Protein AF-D4N6X3-F1 (afdb_monomer_lite)

Sequence (207 aa):
MEYICESCGTLLMHSNQVTLDSMKDVHSQLCSVKRQNIATPVPQVPQKSTPNVQPSLSNTPSPSQMPNSPSAQQSTTVASAPGGQTTISLTGNGTTYSKIEGPIDPEFRSKRQVKGTFQGIKVWGPVDPPGQLGIWGTEVTVDFDICVADGACIEACPVNVYEWLDTPGHPASEKKPFMIREKDCIFCMACENVCPPQCVKIFQKGQ

Organism: NCBI:txid684057

Secondary structure (DSSP, 8-state):
-EEE-TTT--EEE-SSHHHHHHHHHHHHHH-HHHHHTT-PPPPPPPPP------------PPPP-------------------------S---B-S--PPPS---TTHHHHS-EEEEETTEEEES--BTBTB--EE-SSEEEETTT-----HHHHT-TT---EEEE-TT-TT-SEEEE-TTGGG-----HHHHH-TT--EEE--TT-

Structure (mmCIF, N/CA/C/O backbone):
data_AF-D4N6X3-F1
#
_entry.id   AF-D4N6X3-F1
#
loop_
_atom_site.group_PDB
_atom_site.id
_atom_site.type_symbol
_atom_site.label_atom_id
_atom_site.label_alt_id
_atom_site.label_comp_id
_atom_site.label_asym_id
_atom_site.label_entity_id
_atom_site.label_seq_id
_atom_site.pdbx_PDB_ins_code
_atom_site.Cartn_x
_atom_site.Cartn_y
_atom_site.Cartn_z
_atom_site.occupancy
_atom_site.B_iso_or_equiv
_atom_site.auth_seq_id
_atom_site.auth_comp_id
_atom_site.auth_asym_id
_atom_site.auth_atom_id
_atom_site.pdbx_PDB_model_num
ATOM 1 N N . MET A 1 1 ? 13.234 -18.929 -2.816 1.00 92.06 1 MET A N 1
ATOM 2 C CA . MET A 1 1 ? 14.355 -19.643 -2.175 1.00 92.06 1 MET A CA 1
ATOM 3 C C . MET A 1 1 ? 13.851 -20.421 -0.974 1.00 92.06 1 MET A C 1
ATOM 5 O O . MET A 1 1 ? 12.863 -20.018 -0.371 1.00 92.06 1 MET A O 1
ATOM 9 N N . GLU A 1 2 ? 14.537 -21.508 -0.645 1.00 92.00 2 GLU A N 1
ATOM 10 C CA . GLU A 1 2 ? 14.183 -22.454 0.412 1.00 92.00 2 GLU A CA 1
ATOM 11 C C . GLU A 1 2 ? 15.336 -22.544 1.425 1.00 92.00 2 GLU A C 1
ATOM 13 O O . GLU A 1 2 ? 16.505 -22.462 1.045 1.00 92.00 2 GLU A O 1
ATOM 18 N N . TYR A 1 3 ? 15.020 -22.665 2.713 1.00 92.88 3 TYR A N 1
ATOM 19 C CA . TYR A 1 3 ? 15.981 -22.884 3.791 1.00 92.88 3 TYR A CA 1
ATOM 20 C C . TYR A 1 3 ? 15.416 -23.871 4.807 1.00 92.88 3 TYR A C 1
ATOM 22 O O . TYR A 1 3 ? 14.302 -23.691 5.291 1.00 92.88 3 TYR A O 1
ATOM 30 N N . ILE A 1 4 ? 16.212 -24.869 5.182 1.00 94.50 4 ILE A N 1
ATOM 31 C CA . ILE A 1 4 ? 15.876 -25.828 6.235 1.00 94.50 4 ILE A CA 1
ATOM 32 C C . ILE A 1 4 ? 16.756 -25.513 7.445 1.00 94.50 4 ILE A C 1
ATOM 34 O O . ILE A 1 4 ? 17.982 -25.498 7.338 1.00 94.50 4 ILE A O 1
ATOM 38 N N . CYS A 1 5 ? 16.146 -25.253 8.602 1.00 91.81 5 CYS A N 1
ATOM 39 C CA . CYS A 1 5 ? 16.896 -25.037 9.834 1.00 91.81 5 CYS A CA 1
ATOM 40 C C . CYS A 1 5 ? 17.597 -26.330 10.263 1.00 91.81 5 CYS A C 1
ATOM 42 O O . CYS A 1 5 ? 16.943 -27.328 10.551 1.00 91.81 5 CYS A O 1
ATOM 44 N N . GLU A 1 6 ? 18.920 -26.299 10.395 1.00 88.50 6 GLU A N 1
ATOM 45 C CA . GLU A 1 6 ? 19.717 -27.475 10.774 1.00 88.50 6 GLU A CA 1
ATOM 46 C C . GLU A 1 6 ? 19.419 -27.979 12.194 1.00 88.50 6 GLU A C 1
ATOM 48 O O . GLU A 1 6 ? 19.619 -29.151 12.494 1.00 88.50 6 GLU A O 1
ATOM 53 N N . SER A 1 7 ? 18.930 -27.107 13.084 1.00 90.06 7 SER A N 1
ATOM 54 C CA . SER A 1 7 ? 18.659 -27.474 14.479 1.00 90.06 7 SER A CA 1
ATOM 55 C C . SER A 1 7 ? 17.313 -28.171 14.675 1.00 90.06 7 SER A C 1
ATOM 57 O O . SER A 1 7 ? 17.211 -29.053 15.519 1.00 90.06 7 SER A O 1
ATOM 59 N N . CYS A 1 8 ? 16.267 -27.771 13.947 1.00 91.12 8 CYS A N 1
ATOM 60 C CA . CYS A 1 8 ? 14.900 -28.272 14.160 1.00 91.12 8 CYS A CA 1
ATOM 61 C C . CYS A 1 8 ? 14.224 -28.823 12.899 1.00 91.12 8 CYS A C 1
ATOM 63 O O . CYS A 1 8 ? 13.092 -29.291 12.979 1.00 91.12 8 CYS A O 1
ATOM 65 N N . GLY A 1 9 ? 14.869 -28.738 11.735 1.00 91.00 9 GLY A N 1
ATOM 66 C CA . GLY A 1 9 ? 14.316 -29.178 10.456 1.00 91.00 9 GLY A CA 1
ATOM 67 C C . GLY A 1 9 ? 13.187 -28.301 9.904 1.00 91.00 9 GLY A C 1
ATOM 68 O O . GLY A 1 9 ? 12.573 -28.679 8.911 1.00 91.00 9 GLY A O 1
ATOM 69 N N . THR A 1 10 ? 12.873 -27.150 10.515 1.00 93.50 10 THR A N 1
ATOM 70 C CA . THR A 1 10 ? 11.815 -26.260 10.009 1.00 93.50 10 THR A CA 1
ATOM 71 C C . THR A 1 10 ? 12.181 -25.695 8.643 1.00 93.50 10 THR A C 1
ATOM 73 O O . THR A 1 10 ? 13.269 -25.143 8.468 1.00 93.50 10 THR A O 1
ATOM 76 N N . LEU A 1 11 ? 11.236 -25.788 7.707 1.00 94.12 11 LEU A N 1
ATOM 77 C CA . LEU A 1 11 ? 11.356 -25.228 6.374 1.00 94.12 11 LEU A CA 1
ATOM 78 C C . LEU A 1 11 ? 10.843 -23.786 6.313 1.00 94.12 11 LEU A C 1
ATOM 80 O O . LEU A 1 11 ? 9.682 -23.523 6.616 1.00 94.12 11 LEU A O 1
ATOM 84 N N . LEU A 1 12 ? 11.703 -22.864 5.887 1.00 92.94 12 LEU A N 1
ATOM 85 C CA . LEU A 1 12 ? 11.385 -21.468 5.603 1.00 92.94 12 LEU A CA 1
ATOM 86 C C . LEU A 1 12 ? 11.524 -21.229 4.102 1.00 92.94 12 LEU A C 1
ATOM 88 O O . LEU A 1 12 ? 12.566 -21.523 3.515 1.00 92.94 12 LEU A O 1
ATOM 92 N N . MET A 1 13 ? 10.490 -20.676 3.476 1.00 92.88 13 MET A N 1
ATOM 93 C CA . MET A 1 13 ? 10.489 -20.427 2.039 1.00 92.88 13 MET A CA 1
ATOM 94 C C . MET A 1 13 ? 9.916 -19.044 1.742 1.00 92.88 13 MET A C 1
ATOM 96 O O . MET A 1 13 ? 8.836 -18.701 2.212 1.00 92.88 13 MET A O 1
ATOM 100 N N . HIS A 1 14 ? 10.644 -18.255 0.952 1.00 93.38 14 HIS A N 1
ATOM 101 C CA . HIS A 1 14 ? 10.183 -16.950 0.483 1.00 93.38 14 HIS A CA 1
ATOM 102 C C . HIS A 1 14 ? 10.776 -16.625 -0.893 1.00 93.38 14 HIS A C 1
ATOM 104 O O . HIS A 1 14 ? 11.873 -17.078 -1.239 1.00 93.38 14 HIS A O 1
ATOM 110 N N . SER A 1 15 ? 10.048 -15.864 -1.709 1.00 93.81 15 SER A N 1
ATOM 111 C CA . SER A 1 15 ? 10.476 -15.460 -3.058 1.00 93.81 15 SER A CA 1
ATOM 112 C C . SER A 1 15 ? 11.559 -14.373 -3.032 1.00 93.81 15 SER A C 1
ATOM 114 O O . SER A 1 15 ? 12.431 -14.365 -3.895 1.00 93.81 15 SER A O 1
ATOM 116 N N . ASN A 1 16 ? 11.540 -13.499 -2.022 1.00 91.12 16 ASN A N 1
ATOM 117 C CA . ASN A 1 16 ? 12.534 -12.447 -1.786 1.00 91.12 16 ASN A CA 1
ATOM 118 C C . ASN A 1 16 ? 13.665 -12.930 -0.857 1.00 91.12 16 ASN A C 1
ATOM 120 O O . ASN A 1 16 ? 13.390 -13.443 0.229 1.00 91.12 16 ASN A O 1
ATOM 124 N N . GLN A 1 17 ? 14.924 -12.737 -1.268 1.00 92.38 17 GLN A N 1
ATOM 125 C CA . GLN A 1 17 ? 16.113 -13.180 -0.530 1.00 92.38 17 GLN A CA 1
ATOM 126 C C . GLN A 1 17 ? 16.303 -12.434 0.792 1.00 92.38 17 GLN A C 1
ATOM 128 O O . GLN A 1 17 ? 16.573 -13.069 1.805 1.00 92.38 17 GLN A O 1
ATOM 133 N N . VAL A 1 18 ? 16.093 -11.116 0.807 1.00 92.62 18 VAL A N 1
ATOM 134 C CA . VAL A 1 18 ? 16.262 -10.291 2.015 1.00 92.62 18 VAL A CA 1
ATOM 135 C C . VAL A 1 18 ? 15.255 -10.707 3.084 1.00 92.62 18 VAL A C 1
ATOM 137 O O . VAL A 1 18 ? 15.600 -10.886 4.250 1.00 92.62 18 VAL A O 1
ATOM 140 N N . THR A 1 19 ? 14.010 -10.931 2.668 1.00 90.31 19 THR A N 1
ATOM 141 C CA . THR A 1 19 ? 12.935 -11.375 3.557 1.00 90.31 19 THR A CA 1
ATOM 142 C C . THR A 1 19 ? 13.202 -12.786 4.066 1.00 90.31 19 THR A C 1
ATOM 144 O O . THR A 1 19 ? 13.056 -13.035 5.259 1.00 90.31 19 THR A O 1
ATOM 147 N N . LEU A 1 20 ? 13.676 -13.697 3.206 1.00 94.94 20 LEU A N 1
ATOM 148 C CA . LEU A 1 20 ? 14.073 -15.034 3.645 1.00 94.94 20 LEU A CA 1
ATOM 149 C C . LEU A 1 20 ? 15.209 -14.976 4.675 1.00 94.94 20 LEU A C 1
ATOM 151 O O . LEU A 1 20 ? 15.179 -15.718 5.652 1.00 94.94 20 LEU A O 1
ATOM 155 N N . ASP A 1 21 ? 16.193 -14.099 4.491 1.00 92.56 21 ASP A N 1
ATOM 156 C CA . ASP A 1 21 ? 17.299 -13.950 5.437 1.00 92.56 21 ASP A CA 1
ATOM 157 C C . ASP A 1 21 ? 16.839 -13.352 6.776 1.00 92.56 21 ASP A C 1
ATOM 159 O O . ASP A 1 21 ? 17.268 -13.817 7.832 1.00 92.56 21 ASP A O 1
ATOM 163 N N . SER A 1 22 ? 15.871 -12.432 6.761 1.00 94.00 22 SER A N 1
ATOM 164 C CA . SER A 1 22 ? 15.210 -11.957 7.984 1.00 94.00 22 SER A CA 1
ATOM 165 C C . SER A 1 22 ? 14.417 -13.072 8.684 1.00 94.00 22 SER A C 1
ATOM 167 O O . SER A 1 22 ? 14.535 -13.252 9.898 1.00 94.00 22 SER A O 1
ATOM 169 N N . MET A 1 23 ? 13.679 -13.895 7.927 1.00 93.75 23 MET A N 1
ATOM 170 C CA . MET A 1 23 ? 12.964 -15.061 8.463 1.00 93.75 23 MET A CA 1
ATOM 171 C C . MET A 1 23 ? 13.925 -16.069 9.108 1.00 93.75 23 MET A C 1
ATOM 173 O O . MET A 1 23 ? 13.625 -16.600 10.180 1.00 93.75 23 MET A O 1
ATOM 177 N N . LYS A 1 24 ? 15.094 -16.315 8.495 1.00 94.06 24 LYS A N 1
ATOM 178 C CA . LYS A 1 24 ? 16.148 -17.174 9.060 1.00 94.06 24 LYS A CA 1
ATOM 179 C C . LYS A 1 24 ? 16.669 -16.637 10.389 1.00 94.06 24 LYS A C 1
ATOM 181 O O . LYS A 1 24 ? 16.848 -17.423 11.320 1.00 94.06 24 LYS A O 1
ATOM 186 N N . ASP A 1 25 ? 16.910 -15.331 10.488 1.00 93.06 25 ASP A N 1
ATOM 187 C CA . ASP A 1 25 ? 17.452 -14.719 11.703 1.00 93.06 25 ASP A CA 1
ATOM 188 C C . ASP A 1 25 ? 16.461 -14.808 12.872 1.00 93.06 25 ASP A C 1
ATOM 190 O O . ASP A 1 25 ? 16.791 -15.339 13.935 1.00 93.06 25 ASP A O 1
ATOM 194 N N . VAL A 1 26 ? 15.202 -14.422 12.642 1.00 93.75 26 VAL A N 1
ATOM 195 C CA . VAL A 1 26 ? 14.136 -14.530 13.652 1.00 93.75 26 VAL A CA 1
ATOM 196 C C . VAL A 1 26 ? 13.946 -15.986 14.087 1.00 93.75 26 VAL A C 1
ATOM 198 O O . VAL A 1 26 ? 13.870 -16.280 15.284 1.00 93.75 26 VAL A O 1
ATOM 201 N N . HIS A 1 27 ? 13.934 -16.924 13.134 1.00 93.19 27 HIS A N 1
ATOM 202 C CA . HIS A 1 27 ? 13.828 -18.345 13.443 1.00 93.19 27 HIS A CA 1
ATOM 203 C C . HIS A 1 27 ? 15.025 -18.845 14.263 1.00 93.19 27 HIS A C 1
ATOM 205 O O . HIS A 1 27 ? 14.834 -19.543 15.254 1.00 93.19 27 HIS A O 1
ATOM 211 N N . SER A 1 28 ? 16.256 -18.463 13.913 1.00 88.31 28 SER A N 1
ATOM 212 C CA . SER A 1 28 ? 17.473 -18.824 14.656 1.00 88.31 28 SER A CA 1
ATOM 213 C C . SER A 1 28 ? 17.425 -18.344 16.110 1.00 88.31 28 SER A C 1
ATOM 215 O O . SER A 1 28 ? 17.819 -19.083 17.016 1.00 88.31 28 SER A O 1
ATOM 217 N N . GLN A 1 29 ? 16.904 -17.138 16.351 1.00 88.31 29 GLN A N 1
ATOM 218 C CA . GLN A 1 29 ? 16.777 -16.576 17.695 1.00 88.31 29 GLN A CA 1
ATOM 219 C C . GLN A 1 29 ? 15.704 -17.279 18.533 1.00 88.31 29 GLN A C 1
ATOM 221 O O . GLN A 1 29 ? 15.872 -17.425 19.748 1.00 88.31 29 GLN A O 1
ATOM 226 N N . LEU A 1 30 ? 14.604 -17.713 17.912 1.00 90.00 30 LEU A N 1
ATOM 227 C CA . LEU A 1 30 ? 13.442 -18.291 18.596 1.00 90.00 30 LEU A CA 1
ATOM 228 C C . LEU A 1 30 ? 13.393 -19.826 18.563 1.00 90.00 30 LEU A C 1
ATOM 230 O O . LEU A 1 30 ? 12.568 -20.418 19.259 1.00 90.00 30 LEU A O 1
ATOM 234 N N . CYS A 1 31 ? 14.278 -20.481 17.807 1.00 89.38 31 CYS A N 1
ATOM 235 C CA . CYS A 1 31 ? 14.301 -21.933 17.656 1.00 89.38 31 CYS A CA 1
ATOM 236 C C . CYS A 1 31 ? 14.479 -22.621 19.017 1.00 89.38 31 CYS A C 1
ATOM 238 O O . CYS A 1 31 ? 15.550 -22.595 19.633 1.00 89.38 31 CYS A O 1
ATOM 240 N N . SER A 1 32 ? 13.409 -23.264 19.488 1.00 84.00 32 SER A N 1
ATOM 241 C CA . SER A 1 32 ? 13.367 -23.884 20.814 1.00 84.00 32 SER A CA 1
ATOM 242 C C . SER A 1 32 ? 14.355 -25.048 20.938 1.00 84.00 32 SER A C 1
ATOM 244 O O . SER A 1 32 ? 14.967 -25.208 21.989 1.00 84.00 32 SER A O 1
ATOM 246 N N . VAL A 1 33 ? 14.588 -25.794 19.850 1.00 83.88 33 VAL A N 1
ATOM 247 C CA . VAL A 1 33 ? 15.545 -26.917 19.807 1.00 83.88 33 VAL A CA 1
ATOM 248 C C . VAL A 1 33 ? 16.994 -26.425 19.908 1.00 83.88 33 VAL A C 1
ATOM 250 O O . VAL A 1 33 ? 17.815 -27.023 20.603 1.00 83.88 33 VAL A O 1
ATOM 253 N N . LYS A 1 34 ? 17.311 -25.283 19.280 1.00 79.12 34 LYS A N 1
ATOM 254 C CA . LYS A 1 34 ? 18.625 -24.636 19.401 1.00 79.12 34 LYS A CA 1
ATOM 255 C C . LYS A 1 34 ? 18.855 -24.096 20.815 1.00 79.12 34 LYS A C 1
ATOM 257 O O . LYS A 1 34 ? 19.934 -24.284 21.367 1.00 79.12 34 LYS A O 1
ATOM 262 N N . ARG A 1 35 ? 17.836 -23.483 21.436 1.00 77.44 35 ARG A N 1
ATOM 263 C CA . ARG A 1 35 ? 17.915 -22.991 22.827 1.00 77.44 35 ARG A CA 1
ATOM 264 C C . ARG A 1 35 ? 18.064 -24.117 23.858 1.00 77.44 35 ARG A C 1
ATOM 266 O O . ARG A 1 35 ? 18.779 -23.932 24.836 1.00 77.44 35 ARG A O 1
ATOM 273 N N . GLN A 1 36 ? 17.440 -25.276 23.640 1.00 70.75 36 GLN A N 1
ATOM 274 C CA . GLN A 1 36 ? 17.551 -26.433 24.541 1.00 70.75 36 GLN A CA 1
ATOM 275 C C . GLN A 1 36 ? 18.951 -27.071 24.539 1.00 70.75 36 GLN A C 1
ATOM 277 O O . GLN A 1 36 ? 19.377 -27.585 25.567 1.00 70.75 36 GLN A O 1
ATOM 282 N N . ASN A 1 37 ? 19.699 -26.980 23.434 1.00 63.41 37 ASN A N 1
ATOM 283 C CA . ASN A 1 37 ? 21.052 -27.542 23.323 1.00 63.41 37 ASN A CA 1
ATOM 284 C C . ASN A 1 37 ? 22.172 -26.676 23.944 1.00 63.41 37 ASN A C 1
ATOM 286 O O . ASN A 1 37 ? 23.314 -27.120 23.993 1.00 63.41 37 ASN A O 1
ATOM 290 N N . ILE A 1 38 ? 21.880 -25.458 24.422 1.00 61.34 38 ILE A N 1
ATOM 291 C CA . ILE A 1 38 ? 22.892 -24.532 24.984 1.00 61.34 38 ILE A CA 1
ATOM 292 C C . ILE A 1 38 ? 22.923 -24.569 26.529 1.00 61.34 38 ILE A C 1
ATOM 294 O O . ILE A 1 38 ? 23.842 -24.040 27.152 1.00 61.34 38 ILE A O 1
ATOM 298 N N . ALA A 1 39 ? 21.964 -25.233 27.182 1.00 52.53 39 ALA A N 1
ATOM 299 C CA . ALA A 1 39 ? 21.895 -25.302 28.641 1.00 52.53 39 ALA A CA 1
ATOM 300 C C . ALA A 1 39 ? 22.572 -26.571 29.199 1.00 52.53 39 ALA A C 1
ATOM 302 O O . ALA A 1 39 ? 21.923 -27.590 29.422 1.00 52.53 39 ALA A O 1
ATOM 303 N N . THR A 1 40 ? 23.877 -26.510 29.480 1.00 49.41 40 THR A N 1
ATOM 304 C CA . THR A 1 40 ? 24.515 -27.441 30.432 1.00 49.41 40 THR A CA 1
ATOM 305 C C . THR A 1 40 ? 24.102 -27.122 31.882 1.00 49.41 40 THR A C 1
ATOM 307 O O . THR A 1 40 ? 23.917 -25.946 32.205 1.00 49.41 40 THR A O 1
ATOM 310 N N . PRO A 1 41 ? 23.976 -28.120 32.784 1.00 50.28 41 PRO A N 1
ATOM 311 C CA . PRO A 1 41 ? 23.389 -27.945 34.114 1.00 50.28 41 PRO A CA 1
ATOM 312 C C . PRO A 1 41 ? 24.406 -27.457 35.158 1.00 50.28 41 PRO A C 1
ATOM 314 O O . PRO A 1 41 ? 25.534 -27.942 35.222 1.00 50.28 41 PRO A O 1
ATOM 317 N N . VAL A 1 42 ? 23.976 -26.546 36.034 1.00 47.75 42 VAL A N 1
ATOM 318 C CA . VAL A 1 42 ? 24.694 -26.152 37.261 1.00 47.75 42 VAL A CA 1
ATOM 319 C C . VAL A 1 42 ? 24.513 -27.247 38.336 1.00 47.75 42 VAL A C 1
ATOM 321 O O . VAL A 1 42 ? 23.383 -27.709 38.516 1.00 47.75 42 VAL A O 1
ATOM 324 N N . PRO A 1 43 ? 25.557 -27.667 39.083 1.00 44.69 43 PRO A N 1
ATOM 325 C CA . PRO A 1 43 ? 25.418 -28.657 40.157 1.00 44.69 43 PRO A CA 1
ATOM 326 C C . PRO A 1 43 ? 24.604 -28.119 41.347 1.00 44.69 43 PRO A C 1
ATOM 328 O O . PRO A 1 43 ? 24.923 -27.070 41.906 1.00 44.69 43 PRO A O 1
ATOM 331 N N . GLN A 1 44 ? 23.566 -28.853 41.759 1.00 42.78 44 GLN A N 1
ATOM 332 C CA . GLN A 1 44 ? 22.752 -28.557 42.943 1.00 42.78 44 GLN A CA 1
ATOM 333 C C . GLN A 1 44 ? 23.410 -29.088 44.230 1.00 42.78 44 GLN A C 1
ATOM 335 O O . GLN A 1 44 ? 23.871 -30.228 44.281 1.00 42.78 44 GLN A O 1
ATOM 340 N N . VAL A 1 45 ? 23.405 -28.269 45.285 1.00 40.75 45 VAL A N 1
ATOM 341 C CA . VAL A 1 45 ? 23.782 -28.636 46.664 1.00 40.75 45 VAL A CA 1
ATOM 342 C C . VAL A 1 45 ? 22.557 -29.238 47.390 1.00 40.75 45 VAL A C 1
ATOM 344 O O . VAL A 1 45 ? 21.448 -28.751 47.163 1.00 40.75 45 VAL A O 1
ATOM 347 N N . PRO A 1 46 ? 22.689 -30.265 48.261 1.00 45.41 46 PRO A N 1
ATOM 348 C CA . PRO A 1 46 ? 21.543 -31.023 48.776 1.00 45.41 46 PRO A CA 1
ATOM 349 C C . PRO A 1 46 ? 20.829 -30.325 49.946 1.00 45.41 46 PRO A C 1
ATOM 351 O O . PRO A 1 46 ? 21.464 -29.971 50.940 1.00 45.41 46 PRO A O 1
ATOM 354 N N . GLN A 1 47 ? 19.496 -30.213 49.882 1.00 43.94 47 GLN A N 1
ATOM 355 C CA . GLN A 1 47 ? 18.642 -29.883 51.031 1.00 43.94 47 GLN A CA 1
ATOM 356 C C . GLN A 1 47 ? 18.012 -31.143 51.649 1.00 43.94 47 GLN A C 1
ATOM 358 O O . GLN A 1 47 ? 17.629 -32.090 50.967 1.00 43.94 47 GLN A O 1
ATOM 363 N N . LYS A 1 48 ? 17.944 -31.132 52.982 1.00 34.38 48 LYS A N 1
ATOM 364 C CA . LYS A 1 48 ? 17.615 -32.228 53.900 1.00 34.38 48 LYS A CA 1
ATOM 365 C C . LYS A 1 48 ? 16.119 -32.198 54.289 1.00 34.38 48 LYS A C 1
ATOM 367 O O . LYS A 1 48 ? 15.673 -31.173 54.785 1.00 34.38 48 LYS A O 1
ATOM 372 N N . SER A 1 49 ? 15.411 -33.318 54.037 1.00 39.75 49 SER A N 1
ATOM 373 C CA . SER A 1 49 ? 14.239 -33.965 54.717 1.00 39.75 49 SER A CA 1
ATOM 374 C C . SER A 1 49 ? 13.326 -33.123 55.645 1.00 39.75 49 SER A C 1
ATOM 376 O O . SER A 1 49 ? 13.869 -32.437 56.502 1.00 39.75 49 SER A O 1
ATOM 378 N N . THR A 1 50 ? 11.979 -33.183 55.741 1.00 35.31 50 THR A N 1
ATOM 379 C CA . THR A 1 50 ? 10.829 -34.117 55.458 1.00 35.31 50 THR A CA 1
ATOM 380 C C . THR A 1 50 ? 9.574 -33.505 56.186 1.00 35.31 50 THR A C 1
ATOM 382 O O . THR A 1 50 ? 9.796 -32.541 56.919 1.00 35.31 50 THR A O 1
ATOM 385 N N . PRO A 1 51 ? 8.340 -34.086 56.267 1.00 53.44 51 PRO A N 1
ATOM 386 C CA . PRO A 1 51 ? 7.482 -34.839 55.320 1.00 53.44 51 PRO A CA 1
ATOM 387 C C . PRO A 1 51 ? 5.959 -34.440 55.343 1.00 53.44 51 PRO A C 1
ATOM 389 O O . PRO A 1 51 ? 5.516 -33.689 56.206 1.00 53.44 51 PRO A O 1
ATOM 392 N N . ASN A 1 52 ? 5.161 -35.135 54.501 1.00 40.34 52 ASN A N 1
ATOM 393 C CA . ASN A 1 52 ? 3.726 -35.512 54.661 1.00 40.34 52 ASN A CA 1
ATOM 394 C C . ASN A 1 52 ? 2.650 -34.441 54.313 1.00 40.34 52 ASN A C 1
ATOM 396 O O . ASN A 1 52 ? 2.792 -33.292 54.695 1.00 40.34 52 ASN A O 1
ATOM 400 N N . VAL A 1 53 ? 1.538 -34.687 53.593 1.00 42.25 53 VAL A N 1
ATOM 401 C CA . VAL A 1 53 ? 0.622 -35.848 53.488 1.00 42.25 53 VAL A CA 1
ATOM 402 C C . VAL A 1 53 ? -0.101 -35.860 52.116 1.00 42.25 53 VAL A C 1
ATOM 404 O O . VAL A 1 53 ? -0.481 -34.814 51.596 1.00 42.25 53 VAL A O 1
ATOM 407 N N . GLN A 1 54 ? -0.320 -37.060 51.568 1.00 52.34 54 GLN A N 1
ATOM 408 C CA . GLN A 1 54 ? -1.151 -37.414 50.397 1.00 52.34 54 GLN A CA 1
ATOM 409 C C . GLN A 1 54 ? -2.628 -37.640 50.804 1.00 52.34 54 GLN A C 1
ATOM 411 O O . GLN A 1 54 ? -2.870 -37.994 51.957 1.00 52.34 54 GLN A O 1
ATOM 416 N N . PRO A 1 55 ? -3.616 -37.563 49.887 1.00 51.44 55 PRO A N 1
ATOM 417 C CA . PRO A 1 55 ? -4.246 -38.824 49.428 1.00 51.44 55 PRO A CA 1
ATOM 418 C C . PRO A 1 55 ? -4.646 -38.834 47.925 1.00 51.44 55 PRO A C 1
ATOM 420 O O . PRO A 1 55 ? -5.138 -37.847 47.392 1.00 51.44 55 PRO A O 1
ATOM 423 N N . SER A 1 56 ? -4.228 -39.868 47.172 1.00 37.88 56 SER A N 1
ATOM 424 C CA . SER A 1 56 ? -5.033 -40.953 46.533 1.00 37.88 56 SER A CA 1
ATOM 425 C C . SER A 1 56 ? -5.868 -40.534 45.300 1.00 37.88 56 SER A C 1
ATOM 427 O O . SER A 1 56 ? -6.873 -39.854 45.435 1.00 37.88 56 SER A O 1
ATOM 429 N N . LEU A 1 57 ? -5.385 -40.774 44.072 1.00 44.91 57 LEU A N 1
ATOM 430 C CA . LEU A 1 57 ? -5.617 -41.949 43.195 1.00 44.91 57 LEU A CA 1
ATOM 431 C C . LEU A 1 57 ? -7.055 -42.131 42.669 1.00 44.91 57 LEU A C 1
ATOM 433 O O . LEU A 1 57 ? -7.906 -42.645 43.384 1.00 44.91 57 LEU A O 1
ATOM 437 N N . SER A 1 58 ? -7.229 -41.906 41.360 1.00 42.03 58 SER A N 1
ATOM 438 C CA . SER A 1 58 ? -7.939 -42.836 40.461 1.00 42.03 58 SER A CA 1
ATOM 439 C C . SER A 1 58 ? -7.712 -42.470 38.984 1.00 42.03 58 SER A C 1
ATOM 441 O O . SER A 1 58 ? -8.093 -41.395 38.529 1.00 42.03 58 SER A O 1
ATOM 443 N N . ASN A 1 59 ? -7.077 -43.393 38.255 1.00 44.22 59 ASN A N 1
ATOM 444 C CA . ASN A 1 59 ? -6.898 -43.413 36.799 1.00 44.22 59 ASN A CA 1
ATOM 445 C C . ASN A 1 59 ? -8.208 -43.773 36.086 1.00 44.22 59 ASN A C 1
ATOM 447 O O . ASN A 1 59 ? -8.879 -44.694 36.545 1.00 44.22 59 ASN A O 1
ATOM 451 N N . THR A 1 60 ? -8.481 -43.201 34.907 1.00 43.56 60 THR A N 1
ATOM 452 C CA . THR A 1 60 ? -8.825 -43.947 33.665 1.00 43.56 60 THR A CA 1
ATOM 453 C C . THR A 1 60 ? -8.928 -43.002 32.444 1.00 43.56 60 THR A C 1
ATOM 455 O O . THR A 1 60 ? -9.055 -41.791 32.622 1.00 43.56 60 THR A O 1
ATOM 458 N N . PRO A 1 61 ? -8.781 -43.525 31.208 1.00 49.72 61 PRO A N 1
ATOM 459 C CA . PRO A 1 61 ? -8.333 -42.776 30.032 1.00 49.72 61 PRO A CA 1
ATOM 460 C C . PRO A 1 61 ? -9.482 -42.206 29.184 1.00 49.72 61 PRO A C 1
ATOM 462 O O . PRO A 1 61 ? -10.551 -42.803 29.086 1.00 49.72 61 PRO A O 1
ATOM 465 N N . SER A 1 62 ? -9.239 -41.076 28.512 1.00 47.88 62 SER A N 1
ATOM 466 C CA . SER A 1 62 ? -10.145 -40.537 27.485 1.00 47.88 62 SER A CA 1
ATOM 467 C C . SER A 1 62 ? -9.768 -41.051 26.086 1.00 47.88 62 SER A C 1
ATOM 469 O O . SER A 1 62 ? -8.585 -41.019 25.739 1.00 47.88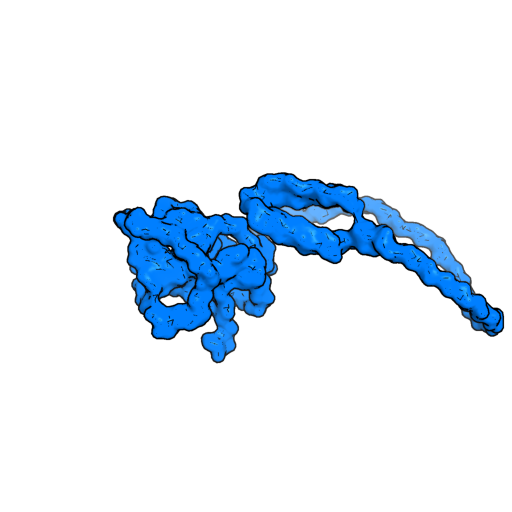 62 SER A O 1
ATOM 471 N N . PRO A 1 63 ? -10.736 -41.518 25.276 1.00 51.62 63 PRO A N 1
ATOM 472 C CA . PRO A 1 63 ? -10.491 -42.027 23.933 1.00 51.62 63 PRO A CA 1
ATOM 473 C C . PRO A 1 63 ? -10.446 -40.912 22.877 1.00 51.62 63 PRO A C 1
ATOM 475 O O . PRO A 1 63 ? -11.095 -39.874 22.987 1.00 51.62 63 PRO A O 1
ATOM 478 N N . SER A 1 64 ? -9.662 -41.170 21.834 1.00 46.47 64 SER A N 1
ATOM 479 C CA . SER A 1 64 ? -9.567 -40.404 20.589 1.00 46.47 64 SER A CA 1
ATOM 480 C C . SER A 1 64 ? -10.732 -40.702 19.625 1.00 46.47 64 SER A C 1
ATOM 482 O O . SER A 1 64 ? -11.374 -41.738 19.771 1.00 46.47 64 SER A O 1
ATOM 484 N N . GLN A 1 65 ? -10.845 -39.869 18.568 1.00 40.28 65 GLN A N 1
ATOM 485 C CA . GLN A 1 65 ? -11.595 -40.052 17.295 1.00 40.28 65 GLN A CA 1
ATOM 486 C C . GLN A 1 65 ? -13.100 -39.686 17.336 1.00 40.28 65 GLN A C 1
ATOM 488 O O . GLN A 1 65 ? -13.792 -40.060 18.267 1.00 40.28 65 GLN A O 1
ATOM 493 N N . MET A 1 66 ? -13.725 -38.995 16.369 1.00 47.62 66 MET A N 1
ATOM 494 C CA . MET A 1 66 ? -13.331 -38.356 15.096 1.00 47.62 66 MET A CA 1
ATOM 495 C C . MET A 1 66 ? -14.481 -37.376 14.664 1.00 47.62 66 MET A C 1
ATOM 497 O O . MET A 1 66 ? -15.235 -36.964 15.543 1.00 47.62 66 MET A O 1
ATOM 501 N N . PRO A 1 67 ? -14.601 -36.913 13.397 1.00 51.34 67 PRO A N 1
ATOM 502 C CA . PRO A 1 67 ? -14.972 -35.544 13.031 1.00 51.34 67 PRO A CA 1
ATOM 503 C C . PRO A 1 67 ? -16.489 -35.305 12.940 1.00 51.34 67 PRO A C 1
ATOM 505 O O . PRO A 1 67 ? -17.259 -36.234 12.731 1.00 51.34 67 PRO A O 1
ATOM 508 N N . ASN A 1 68 ? -16.909 -34.039 12.960 1.00 42.53 68 ASN A N 1
ATOM 509 C CA . ASN A 1 68 ? -18.214 -33.648 12.432 1.00 42.53 68 ASN A CA 1
ATOM 510 C C . ASN A 1 68 ? -18.094 -32.369 11.602 1.00 42.53 68 ASN A C 1
ATOM 512 O O . ASN A 1 68 ? -17.777 -31.296 12.114 1.00 42.53 68 ASN A O 1
ATOM 516 N N . SER A 1 69 ? -18.376 -32.509 10.307 1.00 52.00 69 SER A N 1
ATOM 517 C CA . SER A 1 69 ? -18.892 -31.427 9.470 1.00 52.00 69 SER A CA 1
ATOM 518 C C . SER A 1 69 ? -20.215 -30.910 10.047 1.00 52.00 69 SER A C 1
ATOM 520 O O . SER A 1 69 ? -20.941 -31.656 10.709 1.00 52.00 69 SER A O 1
ATOM 522 N N . PRO A 1 70 ? -20.599 -29.679 9.695 1.00 49.78 70 PRO A N 1
ATOM 523 C CA . PRO A 1 70 ? -21.946 -29.527 9.161 1.00 49.78 70 PRO A CA 1
ATOM 524 C C . PRO A 1 70 ? -21.990 -28.697 7.872 1.00 49.78 70 PRO A C 1
ATOM 526 O O . PRO A 1 70 ? -21.393 -27.634 7.763 1.00 49.78 70 PRO A O 1
ATOM 529 N N . SER A 1 71 ? -22.728 -29.267 6.922 1.00 41.91 71 SER A N 1
ATOM 530 C CA . SER A 1 71 ? -23.767 -28.692 6.065 1.00 41.91 71 SER A CA 1
ATOM 531 C C . SER A 1 71 ? -23.667 -27.280 5.479 1.00 41.91 71 SER A C 1
ATOM 533 O O . SER A 1 71 ? -23.423 -26.272 6.131 1.00 41.91 71 SER A O 1
ATOM 535 N N . ALA A 1 72 ? -24.033 -27.273 4.200 1.00 45.19 72 ALA A N 1
ATOM 536 C CA . ALA A 1 72 ? -24.315 -26.148 3.338 1.00 45.19 72 ALA A CA 1
ATOM 537 C C . ALA A 1 72 ? -25.464 -25.236 3.812 1.00 45.19 72 ALA A C 1
ATOM 539 O O . ALA A 1 72 ? -26.342 -25.635 4.573 1.00 45.19 72 ALA A O 1
ATOM 540 N N . GLN A 1 73 ? -25.463 -24.055 3.185 1.00 46.16 73 GLN A N 1
ATOM 541 C CA . GLN A 1 73 ? -26.480 -23.002 3.138 1.00 46.16 73 GLN A CA 1
ATOM 542 C C . GLN A 1 73 ? -26.621 -22.117 4.379 1.00 46.16 73 GLN A C 1
ATOM 544 O O . GLN A 1 73 ? -27.497 -22.305 5.214 1.00 46.16 73 GLN A O 1
ATOM 549 N N . GLN A 1 74 ? -25.924 -20.979 4.330 1.00 36.28 74 GLN A N 1
ATOM 550 C CA . GLN A 1 74 ? -26.648 -19.720 4.461 1.00 36.28 74 GLN A CA 1
ATOM 551 C C . GLN A 1 74 ? -25.999 -18.623 3.624 1.00 36.28 74 GLN A C 1
ATOM 553 O O . GLN A 1 74 ? -24.883 -18.174 3.868 1.00 36.28 74 GLN A O 1
ATOM 558 N N . SER A 1 75 ? -26.737 -18.213 2.598 1.00 49.12 75 SER A N 1
ATOM 559 C CA . SER A 1 75 ? -26.564 -16.956 1.892 1.00 49.12 75 SER A CA 1
ATOM 560 C C . SER A 1 75 ? -26.764 -15.820 2.893 1.00 49.12 75 SER A C 1
ATOM 562 O O . SER A 1 75 ? -27.880 -15.362 3.118 1.00 49.12 75 SER A O 1
ATOM 564 N N . THR A 1 76 ? -25.688 -15.383 3.530 1.00 31.20 76 THR A N 1
ATOM 565 C CA . THR A 1 76 ? -25.658 -14.113 4.246 1.00 31.20 76 THR A CA 1
ATOM 566 C C . THR A 1 76 ? -25.108 -13.075 3.295 1.00 31.20 76 THR A C 1
ATOM 568 O O . THR A 1 76 ? -23.942 -13.134 2.919 1.00 31.20 76 THR A O 1
ATOM 571 N N . THR A 1 77 ? -26.014 -12.195 2.867 1.00 32.84 77 THR A N 1
ATOM 572 C CA . THR A 1 77 ? -25.776 -10.808 2.454 1.00 32.84 77 THR A CA 1
ATOM 573 C C . THR A 1 77 ? -24.432 -10.561 1.789 1.00 32.84 77 THR A C 1
ATOM 575 O O . THR A 1 77 ? -23.411 -10.452 2.465 1.00 32.84 77 THR A O 1
ATOM 578 N N . VAL A 1 78 ? -24.475 -10.395 0.466 1.00 35.38 78 VAL A N 1
ATOM 579 C CA . VAL A 1 78 ? -23.446 -9.711 -0.318 1.00 35.38 78 VAL A CA 1
ATOM 580 C C . VAL A 1 78 ? -22.969 -8.515 0.509 1.00 35.38 78 VAL A C 1
ATOM 582 O O . VAL A 1 78 ? -23.710 -7.547 0.686 1.00 35.38 78 VAL A O 1
ATOM 585 N N . ALA A 1 79 ? -21.788 -8.642 1.118 1.00 38.84 79 ALA A N 1
ATOM 586 C CA . ALA A 1 79 ? -21.125 -7.521 1.747 1.00 38.84 79 ALA A CA 1
ATOM 587 C C . ALA A 1 79 ? -21.023 -6.458 0.659 1.00 38.84 79 ALA A C 1
ATOM 589 O O . ALA A 1 79 ? -20.630 -6.775 -0.467 1.00 38.84 79 ALA A O 1
ATOM 590 N N . SER A 1 80 ? -21.472 -5.243 0.969 1.00 42.06 80 SER A N 1
ATOM 591 C CA . SER A 1 80 ? -21.386 -4.101 0.070 1.00 42.06 80 SER A CA 1
ATOM 592 C C . SER A 1 80 ? -20.011 -4.113 -0.582 1.00 42.06 80 SER A C 1
ATOM 594 O O . SER A 1 80 ? -19.007 -4.035 0.127 1.00 42.06 80 SER A O 1
ATOM 596 N N . ALA A 1 81 ? -19.970 -4.293 -1.905 1.00 50.19 81 ALA A N 1
ATOM 597 C CA . ALA A 1 81 ? -18.721 -4.271 -2.648 1.00 50.19 81 ALA A CA 1
ATOM 598 C C . ALA A 1 81 ? -17.952 -3.015 -2.207 1.00 50.19 81 ALA A C 1
ATOM 600 O O . ALA A 1 81 ? -18.545 -1.927 -2.211 1.00 50.19 81 ALA A O 1
ATOM 601 N N . PRO A 1 82 ? -16.694 -3.133 -1.754 1.00 51.81 82 PRO A N 1
ATOM 602 C CA . PRO A 1 82 ? -15.952 -1.987 -1.276 1.00 51.81 82 PRO A CA 1
ATOM 603 C C . PRO A 1 82 ? -15.512 -1.200 -2.508 1.00 51.81 82 PRO A C 1
ATOM 605 O O . PRO A 1 82 ? -14.446 -1.392 -3.068 1.00 51.81 82 PRO A O 1
ATOM 608 N N . GLY A 1 83 ? -16.411 -0.369 -3.013 1.00 59.03 83 GLY A N 1
ATOM 609 C CA . GLY A 1 83 ? -16.188 0.444 -4.193 1.00 59.03 83 GLY A CA 1
ATOM 610 C C . GLY A 1 83 ? -16.607 1.857 -3.872 1.00 59.03 83 GLY A C 1
ATOM 611 O O . GLY A 1 83 ? -17.663 2.305 -4.311 1.00 59.03 83 GLY A O 1
ATOM 612 N N . GLY A 1 84 ? -15.816 2.552 -3.051 1.00 77.44 84 GLY A N 1
ATOM 613 C CA . GLY A 1 84 ? -15.965 3.996 -2.917 1.00 77.44 84 GLY A CA 1
ATOM 614 C C . GLY A 1 84 ? -15.668 4.709 -4.242 1.00 77.44 84 GLY A C 1
ATOM 615 O O . GLY A 1 84 ? -15.348 4.093 -5.257 1.00 77.44 84 GLY A O 1
ATOM 616 N N . GLN A 1 85 ? -15.749 6.035 -4.249 1.00 88.50 85 GLN A N 1
ATOM 617 C CA . GLN A 1 85 ? -15.511 6.813 -5.464 1.00 88.50 85 GLN A CA 1
ATOM 618 C C . GLN A 1 85 ? -14.077 6.617 -5.999 1.00 88.50 85 GLN A C 1
ATOM 620 O O . GLN A 1 85 ? -13.105 6.721 -5.243 1.00 88.50 85 GLN A O 1
ATOM 625 N N . THR A 1 86 ? -13.945 6.400 -7.310 1.00 94.69 86 THR A N 1
ATOM 626 C CA . THR A 1 86 ? -12.667 6.424 -8.040 1.00 94.69 86 THR A CA 1
ATOM 627 C C . THR A 1 86 ? -12.599 7.684 -8.899 1.00 94.69 86 THR A C 1
ATOM 629 O O . THR A 1 86 ? -13.493 7.929 -9.704 1.00 94.69 86 THR A O 1
ATOM 632 N N . THR A 1 87 ? -11.552 8.486 -8.724 1.00 94.56 87 THR A N 1
ATOM 633 C CA . THR A 1 87 ? -11.311 9.744 -9.451 1.00 94.56 87 THR A CA 1
ATOM 634 C C . THR A 1 87 ? -9.931 9.814 -10.107 1.00 94.56 87 THR A C 1
ATOM 636 O O . THR A 1 87 ? -9.638 10.792 -10.789 1.00 94.56 87 THR A O 1
ATOM 639 N N . ILE A 1 88 ? -9.098 8.779 -9.949 1.00 92.56 88 ILE A N 1
ATOM 640 C CA . ILE A 1 88 ? -7.810 8.645 -10.642 1.00 92.56 88 ILE A CA 1
ATOM 641 C C . ILE A 1 88 ? -7.836 7.497 -11.659 1.00 92.56 88 ILE A C 1
ATOM 643 O O . ILE A 1 88 ? -8.622 6.558 -11.523 1.00 92.56 88 ILE A O 1
ATOM 647 N N . SER A 1 89 ? -6.947 7.559 -12.653 1.00 90.94 89 SER A N 1
ATOM 648 C CA . SER A 1 89 ? -6.669 6.448 -13.570 1.00 90.94 89 SER A CA 1
ATOM 649 C C . SER A 1 89 ? -5.331 5.799 -13.220 1.00 90.94 89 SER A C 1
ATOM 651 O O . SER A 1 89 ? -4.410 6.497 -12.806 1.00 90.94 89 SER A O 1
ATOM 653 N N . LEU A 1 90 ? -5.226 4.479 -13.396 1.00 89.38 90 LEU A N 1
ATOM 654 C CA . LEU A 1 90 ? -3.975 3.713 -13.271 1.00 89.38 90 LEU A CA 1
ATOM 655 C C . LEU A 1 90 ? -3.270 3.504 -14.619 1.00 89.38 90 LEU A C 1
ATOM 657 O O . LEU A 1 90 ? -2.192 2.922 -14.674 1.00 89.38 90 LEU A O 1
ATOM 661 N N . THR A 1 91 ? -3.868 3.976 -15.712 1.00 88.69 91 THR A N 1
ATOM 662 C CA . THR A 1 91 ? -3.276 3.927 -17.050 1.00 88.69 91 THR A CA 1
ATOM 663 C C . THR A 1 91 ? -2.772 5.307 -17.443 1.00 88.69 91 THR A C 1
ATOM 665 O O . THR A 1 91 ? -3.483 6.297 -17.260 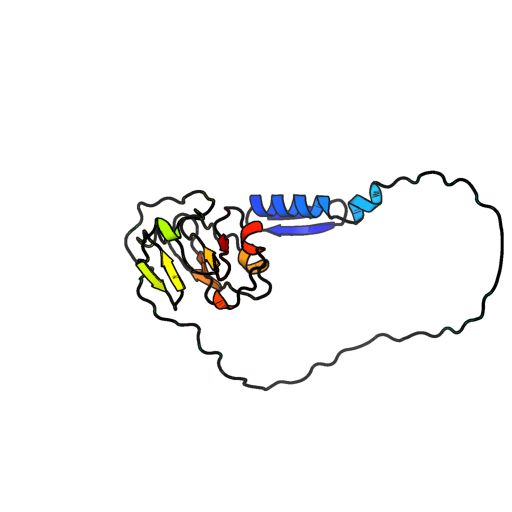1.00 88.69 91 THR A O 1
ATOM 668 N N . GLY A 1 92 ? -1.593 5.366 -18.050 1.00 89.19 92 GLY A N 1
ATOM 669 C CA . GLY A 1 92 ? -0.992 6.602 -18.533 1.00 89.19 92 GLY A CA 1
ATOM 670 C C . GLY A 1 92 ? 0.263 6.323 -19.355 1.00 89.19 92 GLY A C 1
ATOM 671 O O . GLY A 1 92 ? 0.460 5.209 -19.843 1.00 89.19 92 GLY A O 1
ATOM 672 N N . ASN A 1 93 ? 1.100 7.345 -19.513 1.00 90.44 93 ASN A N 1
ATOM 673 C CA . ASN A 1 93 ? 2.323 7.299 -20.318 1.00 90.44 93 ASN A CA 1
ATOM 674 C C . ASN A 1 93 ? 3.587 7.598 -19.494 1.00 90.44 93 ASN A C 1
ATOM 676 O O . ASN A 1 93 ? 4.668 7.720 -20.068 1.00 90.44 93 ASN A O 1
ATOM 680 N N . GLY A 1 94 ? 3.467 7.716 -18.170 1.00 87.00 94 GLY A N 1
ATOM 681 C CA . GLY A 1 94 ? 4.577 7.990 -17.270 1.00 87.00 94 GLY A CA 1
ATOM 682 C C . GLY A 1 94 ? 5.495 6.782 -17.159 1.00 87.00 94 GLY A C 1
ATOM 683 O O . GLY A 1 94 ? 5.293 5.925 -16.311 1.00 87.00 94 GLY A O 1
ATOM 684 N N . THR A 1 95 ? 6.504 6.677 -18.020 1.00 88.19 95 THR A N 1
ATOM 685 C CA . THR A 1 95 ? 7.465 5.553 -18.016 1.00 88.19 95 THR A CA 1
ATOM 686 C C . THR A 1 95 ? 8.886 5.982 -17.668 1.00 88.19 95 THR A C 1
ATOM 688 O O . THR A 1 95 ? 9.788 5.155 -17.611 1.00 88.19 95 THR A O 1
ATOM 691 N N . THR A 1 96 ? 9.118 7.275 -17.445 1.00 89.19 96 THR A N 1
ATOM 692 C CA . THR A 1 96 ? 10.446 7.849 -17.168 1.00 89.19 96 THR A CA 1
ATOM 693 C C . THR A 1 96 ? 10.850 7.770 -15.695 1.00 89.19 96 THR A C 1
ATOM 695 O O . THR A 1 96 ? 11.810 8.418 -15.283 1.00 89.19 96 THR A O 1
ATOM 698 N N . TYR A 1 97 ? 10.109 7.011 -14.890 1.00 89.69 97 TYR A N 1
ATOM 699 C CA . TYR A 1 97 ? 10.288 6.923 -13.448 1.00 89.69 97 TYR A CA 1
ATOM 700 C C . TYR A 1 97 ? 11.060 5.666 -13.065 1.00 89.69 97 TYR A C 1
ATOM 702 O O . TYR A 1 97 ? 10.892 4.601 -13.657 1.00 89.69 97 TYR A O 1
ATOM 710 N N . SER A 1 98 ? 11.881 5.799 -12.030 1.00 90.81 98 SER A N 1
ATOM 711 C CA . SER A 1 98 ? 12.587 4.689 -11.398 1.00 90.81 98 SER A CA 1
ATOM 712 C C . SER A 1 98 ? 11.955 4.383 -10.049 1.00 90.81 98 SER A C 1
ATOM 714 O O . SER A 1 98 ? 11.362 5.260 -9.419 1.00 90.81 98 SER A O 1
ATOM 716 N N . LYS A 1 99 ? 12.138 3.147 -9.576 1.00 87.50 99 LYS A N 1
ATOM 717 C CA . LYS A 1 99 ? 11.847 2.787 -8.187 1.00 87.50 99 LYS A CA 1
ATOM 718 C C . LYS A 1 99 ? 12.569 3.766 -7.256 1.00 87.50 99 LYS A C 1
ATOM 720 O O . LYS A 1 99 ? 13.759 4.019 -7.444 1.00 87.50 99 LYS A O 1
ATOM 725 N N . ILE A 1 100 ? 11.869 4.234 -6.227 1.00 92.88 100 ILE A N 1
ATOM 726 C CA . ILE A 1 100 ? 12.490 4.968 -5.123 1.00 92.88 100 ILE A CA 1
ATOM 727 C C . ILE A 1 100 ? 12.777 4.030 -3.947 1.00 92.88 100 ILE A C 1
ATOM 729 O O . ILE A 1 100 ? 12.141 2.986 -3.777 1.00 92.88 100 ILE A O 1
ATOM 733 N N . GLU A 1 101 ? 13.779 4.380 -3.148 1.00 92.19 101 GLU A N 1
ATOM 734 C CA . GLU A 1 101 ? 14.118 3.652 -1.926 1.00 92.19 101 GLU A CA 1
ATOM 735 C C . GLU A 1 101 ? 13.386 4.259 -0.727 1.00 92.19 101 GLU A C 1
ATOM 737 O O . GLU A 1 101 ? 13.116 5.460 -0.696 1.00 92.19 101 GLU A O 1
ATOM 742 N N . GLY A 1 102 ? 13.012 3.407 0.230 1.00 87.00 102 GLY A N 1
ATOM 743 C CA . GLY A 1 102 ? 12.284 3.821 1.427 1.00 87.00 102 GLY A CA 1
ATOM 744 C C . GLY A 1 102 ? 13.178 4.363 2.545 1.00 87.00 102 GLY A C 1
ATOM 745 O O . GLY A 1 102 ? 14.397 4.446 2.375 1.00 87.00 102 GLY A O 1
ATOM 746 N N . PRO A 1 103 ? 12.594 4.709 3.709 1.00 96.81 103 PRO A N 1
ATOM 747 C CA . PRO A 1 103 ? 11.198 4.483 4.114 1.00 96.81 103 PRO A CA 1
ATOM 748 C C . PRO A 1 103 ? 10.202 5.501 3.528 1.00 96.81 103 PRO A C 1
ATOM 750 O O . PRO A 1 103 ? 10.592 6.526 2.973 1.00 96.81 103 PRO A O 1
ATOM 753 N N . ILE A 1 104 ? 8.902 5.236 3.693 1.00 97.50 104 ILE A N 1
ATOM 754 C CA . ILE A 1 104 ? 7.844 6.236 3.465 1.00 97.50 104 ILE A CA 1
ATOM 755 C C . ILE A 1 104 ? 8.076 7.476 4.348 1.00 97.50 104 ILE A C 1
ATOM 757 O O . ILE A 1 104 ? 8.404 7.350 5.527 1.00 97.50 104 ILE A O 1
ATOM 761 N N . ASP A 1 105 ? 7.886 8.678 3.795 1.00 96.50 105 ASP A N 1
ATOM 762 C CA . ASP A 1 105 ? 7.999 9.946 4.538 1.00 96.50 105 ASP A CA 1
ATOM 763 C C . ASP A 1 105 ? 6.837 10.097 5.537 1.00 96.50 105 ASP A C 1
ATOM 765 O O . ASP A 1 105 ? 5.715 10.314 5.088 1.00 96.50 105 ASP A O 1
ATOM 769 N N . PRO A 1 106 ? 7.044 10.054 6.868 1.00 95.00 106 PRO A N 1
ATOM 770 C CA . PRO A 1 106 ? 5.945 10.131 7.840 1.00 95.00 106 PRO A CA 1
ATOM 771 C C . PRO A 1 106 ? 5.139 11.437 7.764 1.00 95.00 106 PRO A C 1
ATOM 773 O O . PRO A 1 106 ? 3.959 11.457 8.102 1.00 95.00 106 PRO A O 1
ATOM 776 N N . GLU A 1 107 ? 5.751 12.510 7.259 1.00 95.50 107 GLU A N 1
ATOM 777 C CA . GLU A 1 107 ? 5.154 13.845 7.157 1.00 95.50 107 GLU A CA 1
ATOM 778 C C . GLU A 1 107 ? 4.551 14.120 5.770 1.00 95.50 107 GLU A C 1
ATOM 780 O O . GLU A 1 107 ? 4.241 15.266 5.423 1.00 95.50 107 GLU A O 1
ATOM 785 N N . PHE A 1 108 ? 4.375 13.086 4.938 1.00 96.06 108 PHE A N 1
ATOM 786 C CA . PHE A 1 108 ? 3.916 13.255 3.561 1.00 96.06 108 PHE A CA 1
ATOM 787 C C . PHE A 1 108 ? 2.561 13.971 3.468 1.00 96.06 108 PHE A C 1
ATOM 789 O O . PHE A 1 108 ? 2.328 14.701 2.506 1.00 96.06 108 PHE A O 1
ATOM 796 N N . ARG A 1 109 ? 1.682 13.805 4.468 1.00 94.62 109 ARG A N 1
ATOM 797 C CA . ARG A 1 109 ? 0.347 14.425 4.514 1.00 94.62 109 ARG A CA 1
ATOM 798 C C . ARG A 1 109 ? 0.398 15.956 4.496 1.00 94.62 109 ARG A C 1
ATOM 800 O O . ARG A 1 109 ? -0.527 16.582 3.991 1.00 94.62 109 ARG A O 1
ATOM 807 N N . SER A 1 110 ? 1.476 16.544 5.018 1.00 95.00 110 SER A N 1
ATOM 808 C CA . SER A 1 110 ? 1.698 17.996 5.049 1.00 95.00 110 SER A CA 1
ATOM 809 C C . SER A 1 110 ? 2.393 18.511 3.785 1.00 95.00 110 SER A C 1
ATOM 811 O O . SER A 1 110 ? 2.298 19.692 3.458 1.00 95.00 110 SER A O 1
ATOM 813 N N . LYS A 1 111 ? 3.111 17.637 3.069 1.00 95.56 111 LYS A N 1
ATOM 814 C CA . LYS A 1 111 ? 3.963 18.004 1.925 1.00 95.56 111 LYS A CA 1
ATOM 815 C C . LYS A 1 111 ? 3.336 17.676 0.571 1.00 95.56 111 LYS A C 1
ATOM 817 O O . LYS A 1 111 ? 3.671 18.302 -0.432 1.00 95.56 111 LYS A O 1
ATOM 822 N N . ARG A 1 112 ? 2.455 16.676 0.518 1.00 96.00 112 ARG A N 1
ATOM 823 C CA . ARG A 1 112 ? 1.863 16.152 -0.716 1.00 96.00 112 ARG A CA 1
ATOM 824 C C . ARG A 1 112 ? 0.410 16.584 -0.855 1.00 96.00 112 ARG A C 1
ATOM 826 O O . ARG A 1 112 ? -0.336 16.690 0.111 1.00 96.00 112 ARG A O 1
ATOM 833 N N . GLN A 1 113 ? 0.005 16.797 -2.100 1.00 95.81 113 GLN A N 1
ATOM 834 C CA . GLN A 1 113 ? -1.367 17.142 -2.460 1.00 95.81 113 GLN A CA 1
ATOM 835 C C . GLN A 1 113 ? -2.187 15.868 -2.672 1.00 95.81 113 GLN A C 1
ATOM 837 O O . GLN A 1 113 ? -1.716 14.925 -3.316 1.00 95.81 113 GLN A O 1
ATOM 842 N N . VAL A 1 114 ? -3.433 15.862 -2.202 1.00 97.38 114 VAL A N 1
ATOM 843 C CA . VAL A 1 114 ? -4.394 14.812 -2.557 1.00 97.38 114 VAL A CA 1
ATOM 844 C C . VAL A 1 114 ? -4.739 14.961 -4.037 1.00 97.38 114 VAL A C 1
ATOM 846 O O . VAL A 1 114 ? -5.233 16.004 -4.459 1.00 97.38 114 VAL A O 1
ATOM 849 N N . LYS A 1 115 ? -4.455 13.931 -4.837 1.00 96.75 115 LYS A N 1
ATOM 850 C CA . LYS A 1 115 ? -4.747 13.915 -6.279 1.00 96.75 115 LYS A CA 1
ATOM 851 C C . LYS A 1 115 ? -6.120 13.346 -6.596 1.00 96.75 115 LYS A C 1
ATOM 853 O O . LYS A 1 115 ? -6.708 13.724 -7.601 1.00 96.75 115 LYS A O 1
ATOM 858 N N . GLY A 1 116 ? -6.635 12.480 -5.734 1.00 95.88 116 GLY A N 1
ATOM 859 C CA . GLY A 1 116 ? -7.963 11.912 -5.888 1.00 95.88 116 GLY A CA 1
ATOM 860 C C . GLY A 1 116 ? -8.170 10.718 -4.975 1.00 95.88 116 GLY A C 1
ATOM 861 O O . GLY A 1 116 ? -7.559 10.615 -3.909 1.00 95.88 116 GLY A O 1
ATOM 862 N N . THR A 1 117 ? -9.045 9.821 -5.405 1.00 97.06 117 THR A N 1
ATOM 863 C CA . THR A 1 117 ? -9.390 8.592 -4.703 1.00 97.06 117 THR A CA 1
ATOM 864 C C . THR A 1 117 ? -9.445 7.416 -5.670 1.00 97.06 117 THR A C 1
ATOM 866 O O . THR A 1 117 ? -9.726 7.584 -6.855 1.00 97.06 117 THR A O 1
ATOM 869 N N . PHE A 1 118 ? -9.222 6.210 -5.167 1.00 96.00 118 PHE A N 1
ATOM 870 C CA . PHE A 1 118 ? -9.435 4.964 -5.891 1.00 96.00 118 PHE A CA 1
ATOM 871 C C . PHE A 1 118 ? -10.219 4.013 -4.996 1.00 96.00 118 PHE A C 1
ATOM 873 O O . PHE A 1 118 ? -9.776 3.692 -3.898 1.00 96.00 118 PHE A O 1
ATOM 880 N N . GLN A 1 119 ? -11.421 3.625 -5.419 1.00 94.94 119 GLN A N 1
ATOM 881 C CA . GLN A 1 119 ? -12.353 2.817 -4.623 1.00 94.94 119 GLN A CA 1
ATOM 882 C C . GLN A 1 119 ? -12.589 3.375 -3.203 1.00 94.94 119 GLN A C 1
ATOM 884 O O . GLN A 1 119 ? -12.820 2.639 -2.248 1.00 94.94 119 GLN A O 1
ATOM 889 N N . GLY A 1 120 ? -12.560 4.705 -3.056 1.00 93.75 120 GLY A N 1
ATOM 890 C CA . GLY A 1 120 ? -12.712 5.401 -1.773 1.00 93.75 120 GLY A CA 1
ATOM 891 C C . GLY A 1 120 ? -11.429 5.563 -0.953 1.00 93.75 120 GLY A C 1
ATOM 892 O O . GLY A 1 120 ? -11.456 6.277 0.046 1.00 93.75 120 GLY A O 1
ATOM 893 N N . ILE A 1 121 ? -10.313 4.974 -1.383 1.00 96.75 121 ILE A N 1
ATOM 894 C CA . ILE A 1 121 ? -8.993 5.162 -0.777 1.00 96.75 121 ILE A CA 1
ATOM 895 C C . ILE A 1 121 ? -8.364 6.442 -1.317 1.00 96.75 121 ILE A C 1
ATOM 897 O O . ILE A 1 121 ? -8.347 6.673 -2.523 1.00 96.75 121 ILE A O 1
ATOM 901 N N . LYS A 1 122 ? -7.849 7.292 -0.429 1.00 97.50 122 LYS A N 1
ATOM 902 C CA . LYS A 1 122 ? -7.211 8.566 -0.789 1.00 97.50 122 LYS A CA 1
ATOM 903 C C . LYS A 1 122 ? -5.864 8.338 -1.477 1.00 97.50 122 LYS A C 1
ATOM 905 O O . LYS A 1 122 ? -5.091 7.504 -1.024 1.00 97.50 122 LYS A O 1
ATOM 910 N N . VAL A 1 123 ? -5.564 9.116 -2.515 1.00 98.06 123 VAL A N 1
ATOM 911 C CA . VAL A 1 123 ? -4.288 9.051 -3.242 1.00 98.06 123 VAL A CA 1
ATOM 912 C C . VAL A 1 123 ? -3.570 10.395 -3.188 1.00 98.06 123 VAL A C 1
ATOM 914 O O . VAL A 1 123 ? -4.128 11.441 -3.533 1.00 98.06 123 VAL A O 1
ATOM 917 N N . TRP A 1 124 ? -2.314 10.357 -2.759 1.00 98.12 124 TRP A N 1
ATOM 918 C CA . TRP A 1 124 ? -1.430 11.492 -2.540 1.00 98.12 124 TRP A CA 1
ATOM 919 C C . TRP A 1 124 ? -0.347 11.512 -3.610 1.00 98.12 124 TRP A C 1
ATOM 921 O O . TRP A 1 124 ? 0.404 10.551 -3.772 1.00 98.12 124 TRP A O 1
ATOM 931 N N . GLY A 1 125 ? -0.268 12.622 -4.339 1.00 95.38 125 GLY A N 1
ATOM 932 C CA . GLY A 1 125 ? 0.626 12.741 -5.482 1.00 95.38 125 GLY A CA 1
ATOM 933 C C . GLY A 1 125 ? 2.099 12.956 -5.127 1.00 95.38 125 GLY A C 1
ATOM 934 O O . GLY A 1 125 ? 2.450 13.098 -3.954 1.00 95.38 125 GLY A O 1
ATOM 935 N N . PRO A 1 126 ? 2.970 13.055 -6.141 1.00 94.69 126 PRO A N 1
ATOM 936 C CA . PRO A 1 126 ? 2.660 13.013 -7.578 1.00 94.69 126 PRO A CA 1
ATOM 937 C C . PRO A 1 126 ? 2.134 11.648 -8.063 1.00 94.69 126 PRO A C 1
ATOM 939 O O . PRO A 1 126 ? 2.405 10.628 -7.444 1.00 94.69 126 PRO A O 1
ATOM 942 N N . VAL A 1 127 ? 1.333 11.663 -9.135 1.00 95.75 127 VAL A N 1
ATOM 943 C CA . VAL A 1 127 ? 0.778 10.470 -9.799 1.00 95.75 127 VAL A CA 1
ATOM 944 C C . VAL A 1 127 ? 0.923 10.684 -11.305 1.00 95.75 127 VAL A C 1
ATOM 946 O O . VAL A 1 127 ? 0.330 11.624 -11.837 1.00 95.75 127 VAL A O 1
ATOM 949 N N . ASP A 1 128 ? 1.714 9.839 -11.956 1.00 95.38 128 ASP A N 1
ATOM 950 C CA . ASP A 1 128 ? 1.876 9.738 -13.409 1.00 95.38 128 ASP A CA 1
ATOM 951 C C . ASP A 1 128 ? 2.039 8.250 -13.789 1.00 95.38 128 ASP A C 1
ATOM 953 O O . ASP A 1 128 ? 3.153 7.714 -13.824 1.00 95.38 128 ASP A O 1
ATOM 957 N N . PRO A 1 129 ? 0.921 7.526 -13.976 1.00 94.12 129 PRO A N 1
ATOM 958 C CA . PRO A 1 129 ? 0.950 6.092 -14.214 1.00 94.12 129 PRO A CA 1
ATOM 959 C C . PRO A 1 129 ? 1.557 5.741 -15.583 1.00 94.12 129 PRO A C 1
ATOM 961 O O . PRO A 1 129 ? 1.427 6.517 -16.533 1.00 94.12 129 PRO A O 1
ATOM 964 N N . PRO A 1 130 ? 2.128 4.534 -15.738 1.00 94.44 130 PRO A N 1
ATOM 965 C CA . PRO A 1 130 ? 2.261 3.497 -14.709 1.00 94.44 130 PRO A CA 1
ATOM 966 C C . PRO A 1 130 ? 3.474 3.676 -13.782 1.00 94.44 130 PRO A C 1
ATOM 968 O O . PRO A 1 130 ? 3.579 2.966 -12.789 1.00 94.44 130 PRO A O 1
ATOM 971 N N . GLY A 1 131 ? 4.398 4.584 -14.093 1.00 93.19 131 GLY A N 1
ATOM 972 C CA . GLY A 1 131 ? 5.717 4.655 -13.465 1.00 93.19 131 GLY A CA 1
ATOM 973 C C . GLY A 1 131 ? 5.765 5.366 -12.115 1.00 93.19 131 GLY A C 1
ATOM 974 O O . GLY A 1 131 ? 6.688 5.108 -11.349 1.00 93.19 131 GLY A O 1
ATOM 975 N N . GLN A 1 132 ? 4.794 6.232 -11.819 1.00 96.19 132 GLN A N 1
ATOM 976 C CA . GLN A 1 132 ? 4.669 6.913 -10.532 1.00 96.19 132 GLN A CA 1
ATOM 977 C C . GLN A 1 132 ? 3.213 6.898 -10.060 1.00 96.19 132 GLN A C 1
ATOM 979 O O . GLN A 1 132 ? 2.316 7.416 -10.722 1.00 96.19 132 GLN A O 1
ATOM 984 N N . LEU A 1 133 ? 2.966 6.310 -8.898 1.00 97.00 133 LEU A N 1
ATOM 985 C CA . LEU A 1 133 ? 1.634 6.084 -8.340 1.00 97.00 133 LEU A CA 1
ATOM 986 C C . LEU A 1 133 ? 1.422 6.794 -7.001 1.00 97.00 133 LEU A C 1
ATOM 988 O O . LEU A 1 133 ? 0.272 6.945 -6.584 1.00 97.00 133 LEU A O 1
ATOM 992 N N . GLY A 1 134 ? 2.488 7.260 -6.351 1.00 97.00 134 GLY A N 1
ATOM 993 C CA . GLY A 1 134 ? 2.414 8.042 -5.122 1.00 97.00 134 GLY A CA 1
ATOM 994 C C . GLY A 1 134 ? 2.037 7.222 -3.885 1.00 97.00 134 GLY A C 1
ATOM 995 O O . GLY A 1 134 ? 2.253 6.012 -3.811 1.00 97.00 134 GLY A O 1
ATOM 996 N N . ILE A 1 135 ? 1.468 7.897 -2.882 1.00 98.31 135 ILE A N 1
ATOM 997 C CA . ILE A 1 135 ? 1.117 7.298 -1.583 1.00 98.31 135 ILE A CA 1
ATOM 998 C C . ILE A 1 135 ? -0.394 7.133 -1.482 1.00 98.31 135 ILE A C 1
ATOM 1000 O O . ILE A 1 135 ? -1.152 8.043 -1.805 1.00 98.31 135 ILE A O 1
ATOM 1004 N N . TRP A 1 136 ? -0.839 5.974 -1.021 1.00 98.19 136 TRP A N 1
ATOM 1005 C CA . TRP A 1 136 ? -2.246 5.592 -0.977 1.00 98.19 136 TRP A CA 1
ATOM 1006 C C . TRP A 1 136 ? -2.683 5.369 0.461 1.00 98.19 136 TRP A C 1
ATOM 1008 O O . TRP A 1 136 ? -1.906 4.832 1.241 1.00 98.19 136 TRP A O 1
ATOM 1018 N N . GLY A 1 137 ? -3.911 5.758 0.803 1.00 97.12 137 GLY A N 1
ATOM 1019 C CA . GLY A 1 137 ? -4.505 5.569 2.125 1.00 97.12 137 GLY A CA 1
ATOM 1020 C C . GLY A 1 137 ? -4.644 6.835 2.964 1.00 97.12 137 GLY A C 1
ATOM 1021 O O . GLY A 1 137 ? -4.155 7.922 2.632 1.00 97.12 137 GLY A O 1
ATOM 1022 N N . THR A 1 138 ? -5.344 6.681 4.082 1.00 95.56 138 THR A N 1
ATOM 1023 C CA . THR A 1 138 ? -5.431 7.666 5.157 1.00 95.56 138 THR A CA 1
ATOM 1024 C C . THR A 1 138 ? -4.929 7.045 6.452 1.00 95.56 138 THR A C 1
ATOM 1026 O O . THR A 1 138 ? -3.870 7.438 6.917 1.00 95.56 138 THR A O 1
ATOM 1029 N N . GLU A 1 139 ? -5.639 6.081 7.032 1.00 95.50 139 GLU A N 1
ATOM 1030 C CA . GLU A 1 139 ? -5.275 5.465 8.321 1.00 95.50 139 GLU A CA 1
ATOM 1031 C C . GLU A 1 139 ? -4.162 4.432 8.141 1.00 95.50 139 GLU A C 1
ATOM 1033 O O . GLU A 1 139 ? -3.214 4.376 8.926 1.00 95.50 139 GLU A O 1
ATOM 1038 N N . VAL A 1 140 ? -4.254 3.666 7.057 1.00 97.81 140 VAL A N 1
ATOM 1039 C CA . VAL A 1 140 ? -3.229 2.725 6.618 1.00 97.81 140 VAL A CA 1
ATOM 1040 C C . VAL A 1 140 ? -2.675 3.253 5.319 1.00 97.81 140 VAL A C 1
ATOM 1042 O O . VAL A 1 140 ? -3.403 3.313 4.337 1.00 97.81 140 VAL A O 1
ATOM 1045 N N . THR A 1 141 ? -1.412 3.664 5.305 1.00 98.06 141 THR A N 1
ATOM 1046 C CA . THR A 1 141 ? -0.822 4.285 4.118 1.00 98.06 141 THR A CA 1
ATOM 1047 C C . THR A 1 141 ? 0.283 3.427 3.540 1.00 98.06 141 THR A C 1
ATOM 1049 O O . THR A 1 141 ? 1.067 2.850 4.290 1.00 98.06 141 THR A O 1
ATOM 1052 N N . VAL A 1 142 ? 0.334 3.324 2.214 1.00 98.50 142 VAL A N 1
ATOM 1053 C CA . VAL A 1 142 ? 1.376 2.591 1.491 1.00 98.50 142 VAL A CA 1
ATOM 1054 C C . VAL A 1 142 ? 1.918 3.475 0.380 1.00 98.50 142 VAL A C 1
ATOM 1056 O O . VAL A 1 142 ? 1.158 3.973 -0.450 1.00 98.50 142 VAL A O 1
ATOM 1059 N N . ASP A 1 143 ? 3.234 3.653 0.350 1.00 98.44 143 ASP A N 1
ATOM 1060 C CA . ASP A 1 143 ? 3.928 4.289 -0.764 1.00 98.44 143 ASP A CA 1
ATOM 1061 C C . ASP A 1 143 ? 4.121 3.271 -1.896 1.00 98.44 143 ASP A C 1
ATOM 1063 O O . ASP A 1 143 ? 4.894 2.311 -1.774 1.00 98.44 143 ASP A O 1
ATOM 1067 N N . PHE A 1 144 ? 3.377 3.447 -2.989 1.00 98.00 144 PHE A N 1
ATOM 1068 C CA . PHE A 1 144 ? 3.420 2.535 -4.130 1.00 98.00 144 PHE A CA 1
ATOM 1069 C C . PHE A 1 144 ? 4.715 2.686 -4.934 1.00 98.00 144 PHE A C 1
ATOM 1071 O O . PHE A 1 144 ? 5.144 1.704 -5.550 1.00 98.00 144 PHE A O 1
ATOM 1078 N N . ASP A 1 145 ? 5.378 3.841 -4.854 1.00 97.69 145 ASP A N 1
ATOM 1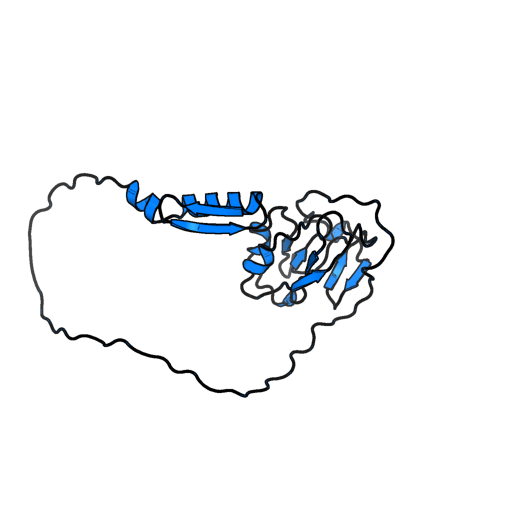079 C CA . ASP A 1 145 ? 6.634 4.112 -5.554 1.00 97.69 145 ASP A CA 1
ATOM 1080 C C . ASP A 1 145 ? 7.821 3.391 -4.876 1.00 97.69 145 ASP A C 1
ATOM 1082 O O . ASP A 1 145 ? 8.786 3.008 -5.546 1.00 97.69 145 ASP A O 1
ATOM 1086 N N . ILE A 1 146 ? 7.721 3.138 -3.562 1.00 98.12 146 ILE A N 1
ATOM 1087 C CA . ILE A 1 146 ? 8.693 2.359 -2.767 1.00 98.12 146 ILE A CA 1
ATOM 1088 C C . ILE A 1 146 ? 8.367 0.854 -2.770 1.00 98.12 146 ILE A C 1
ATOM 1090 O O . ILE A 1 146 ? 9.268 0.009 -2.765 1.00 98.12 146 ILE A O 1
ATOM 1094 N N . CYS A 1 147 ? 7.080 0.493 -2.717 1.00 98.12 147 CYS A N 1
ATOM 1095 C CA . CYS A 1 147 ? 6.643 -0.882 -2.483 1.00 98.12 147 CYS A CA 1
ATOM 1096 C C . CYS A 1 147 ? 7.164 -1.863 -3.550 1.00 98.12 147 CYS A C 1
ATOM 1098 O O . CYS A 1 147 ? 6.966 -1.661 -4.745 1.00 98.12 147 CYS A O 1
ATOM 1100 N N . VAL A 1 148 ? 7.759 -2.973 -3.107 1.00 97.44 148 VAL A N 1
ATOM 1101 C CA . VAL A 1 148 ? 8.337 -4.020 -3.976 1.00 97.44 148 VAL A CA 1
ATOM 1102 C C . VAL A 1 148 ? 7.471 -5.282 -4.079 1.00 97.44 148 VAL A C 1
ATOM 1104 O O . VAL A 1 148 ? 7.962 -6.341 -4.453 1.00 97.44 148 VAL A O 1
ATOM 1107 N N . ALA A 1 149 ? 6.192 -5.195 -3.701 1.00 97.75 149 ALA A N 1
ATOM 1108 C CA . ALA A 1 149 ? 5.260 -6.329 -3.667 1.00 97.75 149 ALA A CA 1
ATOM 1109 C C . ALA A 1 149 ? 5.731 -7.537 -2.833 1.00 97.75 149 ALA A C 1
ATOM 1111 O O . ALA A 1 149 ? 5.432 -8.678 -3.179 1.00 97.75 149 ALA A O 1
ATOM 1112 N N . ASP A 1 150 ? 6.437 -7.292 -1.726 1.00 98.00 150 ASP A N 1
ATOM 1113 C CA . ASP A 1 150 ? 6.957 -8.363 -0.866 1.00 98.00 150 ASP A CA 1
ATOM 1114 C C . ASP A 1 150 ? 5.844 -9.236 -0.258 1.00 98.00 150 ASP A C 1
ATOM 1116 O O . ASP A 1 150 ? 5.955 -10.456 -0.238 1.00 98.00 150 ASP A O 1
ATOM 1120 N N . GLY A 1 151 ? 4.741 -8.614 0.173 1.00 97.50 151 GLY A N 1
ATOM 1121 C CA . GLY A 1 151 ? 3.564 -9.318 0.690 1.00 97.50 151 GLY A CA 1
ATOM 1122 C C . GLY A 1 151 ? 3.548 -9.551 2.202 1.00 97.50 151 GLY A C 1
ATOM 1123 O O . GLY A 1 151 ? 2.474 -9.826 2.728 1.00 97.50 151 GLY A O 1
ATOM 1124 N N . ALA A 1 152 ? 4.650 -9.331 2.935 1.00 98.00 152 ALA A N 1
ATOM 1125 C CA . ALA A 1 152 ? 4.676 -9.522 4.392 1.00 98.00 152 ALA A CA 1
ATOM 1126 C C . ALA A 1 152 ? 3.591 -8.729 5.149 1.00 98.00 152 ALA A C 1
ATOM 1128 O O . ALA A 1 152 ? 3.049 -9.204 6.142 1.00 98.00 152 ALA A O 1
ATOM 1129 N N . CYS A 1 153 ? 3.227 -7.536 4.668 1.00 98.19 153 CYS A N 1
ATOM 1130 C CA . CYS A 1 153 ? 2.147 -6.736 5.256 1.00 98.19 153 CYS A CA 1
ATOM 1131 C C . CYS A 1 153 ? 0.760 -7.387 5.138 1.00 98.19 153 CYS A C 1
ATOM 1133 O O . CYS A 1 153 ? -0.066 -7.180 6.025 1.00 98.19 153 CYS A O 1
ATOM 1135 N N . ILE A 1 154 ? 0.516 -8.162 4.076 1.00 98.19 154 ILE A N 1
ATOM 1136 C CA . ILE A 1 154 ? -0.740 -8.887 3.866 1.00 98.19 154 ILE A CA 1
ATOM 1137 C C . ILE A 1 154 ? -0.806 -10.057 4.847 1.00 98.19 154 ILE A C 1
ATOM 1139 O O . ILE A 1 154 ? -1.753 -10.141 5.622 1.00 98.19 154 ILE A O 1
ATOM 1143 N N . GLU A 1 155 ? 0.246 -10.878 4.891 1.00 97.69 155 GLU A N 1
ATOM 1144 C CA . GLU A 1 155 ? 0.327 -12.058 5.764 1.00 97.69 155 GLU A CA 1
ATOM 1145 C C . GLU A 1 155 ? 0.311 -11.697 7.256 1.00 97.69 155 GLU A C 1
ATOM 1147 O O . GLU A 1 155 ? -0.277 -12.398 8.076 1.00 97.69 155 GLU A O 1
ATOM 1152 N N . ALA A 1 156 ? 0.939 -10.581 7.631 1.00 97.88 156 ALA A N 1
ATOM 1153 C CA . ALA A 1 156 ? 0.992 -10.137 9.020 1.00 97.88 156 ALA A CA 1
ATOM 1154 C C . ALA A 1 156 ? -0.297 -9.450 9.501 1.00 97.88 156 ALA A C 1
ATOM 1156 O O . ALA A 1 156 ? -0.397 -9.128 10.686 1.00 97.88 156 ALA A O 1
ATOM 1157 N N . CYS A 1 157 ? -1.259 -9.151 8.620 1.00 98.38 157 CYS A N 1
ATOM 1158 C CA . CYS A 1 157 ? -2.453 -8.400 8.991 1.00 98.38 157 CYS A CA 1
ATOM 1159 C C . CYS A 1 157 ? -3.544 -9.329 9.558 1.00 98.38 157 CYS A C 1
ATOM 1161 O O . CYS A 1 157 ? -4.203 -10.023 8.789 1.00 98.38 157 CYS A O 1
ATOM 1163 N N . PRO A 1 158 ? -3.845 -9.294 10.872 1.00 98.00 158 PRO A N 1
ATOM 1164 C CA . PRO A 1 158 ? -4.802 -10.227 11.480 1.00 98.00 158 PRO A CA 1
ATOM 1165 C C . PRO A 1 158 ? -6.263 -9.970 11.079 1.00 98.00 158 PRO A C 1
ATOM 1167 O O . PRO A 1 158 ? -7.132 -10.791 11.356 1.00 98.00 158 PRO A O 1
ATOM 1170 N N . VAL A 1 159 ? -6.543 -8.817 10.467 1.00 98.00 159 VAL A N 1
ATOM 1171 C CA . VAL A 1 159 ? -7.887 -8.382 10.054 1.00 98.00 159 VAL A CA 1
ATOM 1172 C C . VAL A 1 159 ? -7.992 -8.185 8.539 1.00 98.00 159 VAL A C 1
ATOM 1174 O O . VAL A 1 159 ? -8.951 -7.595 8.056 1.00 98.00 159 VAL A O 1
ATOM 1177 N N . ASN A 1 160 ? -7.012 -8.691 7.777 1.00 97.31 160 ASN A N 1
ATOM 1178 C CA . ASN A 1 160 ? -7.014 -8.707 6.313 1.00 97.31 160 ASN A CA 1
ATOM 1179 C C . ASN A 1 160 ? -7.307 -7.332 5.679 1.00 97.31 160 ASN A C 1
ATOM 1181 O O . ASN A 1 160 ? -8.172 -7.221 4.821 1.00 97.31 160 ASN A O 1
ATOM 1185 N N . VAL A 1 161 ? -6.614 -6.258 6.067 1.00 98.19 161 VAL A N 1
ATOM 1186 C CA . VAL A 1 161 ? -6.842 -4.910 5.490 1.00 98.19 161 VAL A CA 1
ATOM 1187 C C . VAL A 1 161 ? -6.549 -4.845 3.981 1.00 98.19 161 VAL A C 1
ATOM 1189 O O . VAL A 1 161 ? -7.129 -4.025 3.264 1.00 98.19 161 VAL A O 1
ATOM 1192 N N . TYR A 1 162 ? -5.634 -5.690 3.510 1.00 98.31 162 TYR A N 1
ATOM 1193 C CA . TYR A 1 162 ? -5.041 -5.599 2.182 1.00 98.31 162 TYR A CA 1
ATOM 1194 C C . TYR A 1 162 ? -5.615 -6.615 1.194 1.00 98.31 162 TYR A C 1
ATOM 1196 O O . TYR A 1 162 ? -5.942 -7.744 1.557 1.00 98.31 162 TYR A O 1
ATOM 1204 N N . GLU A 1 163 ? -5.624 -6.225 -0.074 1.00 97.25 163 GLU A N 1
ATOM 1205 C CA . GLU A 1 163 ? -5.797 -7.080 -1.248 1.00 97.25 163 GLU A CA 1
ATOM 1206 C C . GLU A 1 163 ? -4.686 -6.767 -2.262 1.00 97.25 163 GLU A C 1
ATOM 1208 O O . GLU A 1 163 ? -3.993 -5.757 -2.139 1.00 97.25 163 GLU A O 1
ATOM 1213 N N . TRP A 1 164 ? -4.465 -7.623 -3.258 1.00 98.06 164 TRP A N 1
ATOM 1214 C CA . TRP A 1 164 ? -3.527 -7.298 -4.335 1.00 98.06 164 TRP A CA 1
ATOM 1215 C C . TRP A 1 164 ? -4.206 -6.417 -5.383 1.00 98.06 164 TRP A C 1
ATOM 1217 O O . TRP A 1 164 ? -5.290 -6.742 -5.859 1.00 98.06 164 TRP A O 1
ATOM 1227 N N . LEU A 1 165 ? -3.540 -5.330 -5.765 1.00 97.25 165 LEU A N 1
ATOM 1228 C CA . LEU A 1 165 ? -3.906 -4.490 -6.901 1.00 97.25 165 LEU A CA 1
ATOM 1229 C C . LEU A 1 165 ? -2.806 -4.568 -7.953 1.00 97.25 165 LEU A C 1
ATOM 1231 O O . LEU A 1 165 ? -1.637 -4.340 -7.637 1.00 97.25 165 LEU A O 1
ATOM 1235 N N . ASP A 1 166 ? -3.183 -4.856 -9.193 1.00 97.31 166 ASP A N 1
ATOM 1236 C CA . ASP A 1 166 ? -2.247 -4.883 -10.311 1.00 97.31 166 ASP A CA 1
ATOM 1237 C C . ASP A 1 166 ? -1.844 -3.460 -10.714 1.00 97.31 166 ASP A C 1
ATOM 1239 O O . ASP A 1 166 ? -2.677 -2.567 -10.884 1.00 97.31 166 ASP A O 1
ATOM 1243 N N . THR A 1 167 ? -0.541 -3.256 -10.877 1.00 96.00 167 THR A N 1
ATOM 1244 C CA . THR A 1 167 ? 0.081 -1.992 -11.287 1.00 96.00 167 THR A CA 1
ATOM 1245 C C . THR A 1 167 ? 1.105 -2.261 -12.389 1.00 96.00 167 THR A C 1
ATOM 1247 O O . THR A 1 167 ? 2.310 -2.103 -12.161 1.00 96.00 167 THR A O 1
ATOM 1250 N N . PRO A 1 168 ? 0.655 -2.741 -13.562 1.00 95.81 168 PRO A N 1
ATOM 1251 C CA . PRO A 1 168 ? 1.562 -3.197 -14.597 1.00 95.81 168 PRO A CA 1
ATOM 1252 C C . PRO A 1 168 ? 2.419 -2.054 -15.147 1.00 95.81 168 PRO A C 1
ATOM 1254 O O . PRO A 1 168 ? 1.915 -0.958 -15.393 1.00 95.81 168 PRO A O 1
ATOM 1257 N N . GLY A 1 169 ? 3.708 -2.314 -15.361 1.00 93.81 169 GLY A N 1
ATOM 1258 C CA . GLY A 1 169 ? 4.680 -1.345 -15.871 1.00 93.81 169 GLY A CA 1
ATOM 1259 C C . GLY A 1 169 ? 5.283 -0.405 -14.822 1.00 93.81 169 GLY A C 1
ATOM 1260 O O . GLY A 1 169 ? 6.037 0.497 -15.190 1.00 93.81 169 GLY A O 1
ATOM 1261 N N . HIS A 1 170 ? 4.979 -0.584 -13.532 1.00 96.62 170 HIS A N 1
ATOM 1262 C CA . HIS A 1 170 ? 5.586 0.215 -12.469 1.00 96.62 170 HIS A CA 1
ATOM 1263 C C . HIS A 1 170 ? 6.994 -0.312 -12.114 1.00 96.62 170 HIS A C 1
ATOM 1265 O O . HIS A 1 170 ? 7.140 -1.484 -11.758 1.00 96.62 170 HIS A O 1
ATOM 1271 N N . PRO A 1 171 ? 8.036 0.542 -12.061 1.00 95.56 171 PRO A N 1
ATOM 1272 C CA . PRO A 1 171 ? 9.438 0.114 -11.954 1.00 95.56 171 PRO A CA 1
ATOM 1273 C C . PRO A 1 171 ? 9.772 -0.681 -10.681 1.00 95.56 171 PRO A C 1
ATOM 1275 O O . PRO A 1 171 ? 10.691 -1.495 -10.679 1.00 95.56 171 PRO A O 1
ATOM 1278 N N . ALA A 1 172 ? 9.057 -0.438 -9.579 1.00 95.38 172 ALA A N 1
ATOM 1279 C CA . ALA A 1 172 ? 9.289 -1.149 -8.319 1.00 95.38 172 ALA A CA 1
ATOM 1280 C C . ALA A 1 172 ? 8.649 -2.552 -8.246 1.00 95.38 172 ALA A C 1
ATOM 1282 O O . ALA A 1 172 ? 9.226 -3.436 -7.617 1.00 95.38 172 ALA A O 1
ATOM 1283 N N . SER A 1 173 ? 7.458 -2.744 -8.830 1.00 96.62 173 SER A N 1
ATOM 1284 C CA . SER A 1 173 ? 6.729 -4.023 -8.860 1.00 96.62 173 SER A CA 1
ATOM 1285 C C . SER A 1 173 ? 5.425 -3.898 -9.654 1.00 96.62 173 SER A C 1
ATOM 1287 O O . SER A 1 173 ? 4.755 -2.871 -9.580 1.00 96.62 173 SER A O 1
ATOM 1289 N N . GLU A 1 174 ? 5.006 -4.987 -10.301 1.00 96.12 174 GLU A N 1
ATOM 1290 C CA . GLU A 1 174 ? 3.792 -5.070 -11.140 1.00 96.12 174 GLU A CA 1
ATOM 1291 C C . GLU A 1 174 ? 2.472 -5.190 -10.350 1.00 96.12 174 GLU A C 1
ATOM 1293 O O . GLU A 1 174 ? 1.398 -5.291 -10.934 1.00 96.12 174 GLU A O 1
ATOM 1298 N N . LYS A 1 175 ? 2.537 -5.211 -9.017 1.00 97.56 175 LYS A N 1
ATOM 1299 C CA . LYS A 1 175 ? 1.376 -5.232 -8.115 1.00 97.56 175 LYS A CA 1
ATOM 1300 C C . LYS A 1 175 ? 1.695 -4.536 -6.798 1.00 97.56 175 LYS A C 1
ATOM 1302 O O . LYS A 1 175 ? 2.874 -4.390 -6.457 1.00 97.56 175 LYS A O 1
ATOM 1307 N N . LYS A 1 176 ? 0.672 -4.150 -6.034 1.00 98.06 176 LYS A N 1
ATOM 1308 C CA . LYS A 1 176 ? 0.791 -3.457 -4.738 1.00 98.06 176 LYS A CA 1
ATOM 1309 C C . LYS A 1 176 ? -0.247 -3.965 -3.729 1.00 98.06 176 LYS A C 1
ATOM 1311 O O . LYS A 1 176 ? -1.343 -4.349 -4.139 1.00 98.06 176 LYS A O 1
ATOM 1316 N N . PRO A 1 177 ? 0.067 -3.969 -2.420 1.00 98.12 177 PRO A N 1
ATOM 1317 C CA . PRO A 1 177 ? -0.914 -4.243 -1.379 1.00 98.12 177 PRO A CA 1
ATOM 1318 C C . PRO A 1 177 ? -1.861 -3.043 -1.257 1.00 98.12 177 PRO A C 1
ATOM 1320 O O . PRO A 1 177 ? -1.491 -1.968 -0.784 1.00 98.12 177 PRO A O 1
ATOM 1323 N N . PHE A 1 178 ? -3.091 -3.228 -1.707 1.00 98.00 178 PHE A N 1
ATOM 1324 C CA . PHE A 1 178 ? -4.146 -2.235 -1.689 1.00 98.00 178 PHE A CA 1
ATOM 1325 C C . PHE A 1 178 ? -4.999 -2.379 -0.430 1.00 98.00 178 PHE A C 1
ATOM 1327 O O . PHE A 1 178 ? -5.672 -3.381 -0.209 1.00 98.00 178 PHE A O 1
ATOM 1334 N N . MET A 1 179 ? -4.949 -1.357 0.414 1.00 97.50 179 MET A N 1
ATOM 1335 C CA . MET A 1 179 ? -5.587 -1.267 1.727 1.00 97.50 179 MET A CA 1
ATOM 1336 C C . MET A 1 179 ? -7.089 -0.943 1.649 1.00 97.50 179 MET A C 1
ATOM 1338 O O . MET A 1 179 ? -7.579 -0.035 2.315 1.00 97.50 179 MET A O 1
ATOM 1342 N N . ILE A 1 180 ? -7.844 -1.674 0.828 1.00 97.06 180 ILE A N 1
ATOM 1343 C CA . ILE A 1 180 ? -9.269 -1.398 0.585 1.00 97.06 180 ILE A CA 1
ATOM 1344 C C . ILE A 1 180 ? -10.120 -1.409 1.868 1.00 97.06 180 ILE A C 1
ATOM 1346 O O . ILE A 1 180 ? -11.096 -0.667 1.989 1.00 97.06 180 ILE A O 1
ATOM 1350 N N . ARG A 1 181 ? -9.711 -2.205 2.861 1.00 96.62 181 ARG A N 1
ATOM 1351 C CA . ARG A 1 181 ? -10.329 -2.283 4.189 1.00 96.62 181 ARG A CA 1
ATOM 1352 C C . ARG A 1 181 ? -9.567 -1.464 5.238 1.00 96.62 181 ARG A C 1
ATOM 1354 O O . ARG A 1 181 ? -9.515 -1.858 6.396 1.00 96.62 181 ARG A O 1
ATOM 1361 N N . GLU A 1 182 ? -8.967 -0.318 4.883 1.00 95.88 182 GLU A N 1
ATOM 1362 C CA . GLU A 1 182 ? -8.161 0.471 5.843 1.00 95.88 182 GLU A CA 1
ATOM 1363 C C . GLU A 1 182 ? -8.916 0.841 7.130 1.00 95.88 182 GLU A C 1
ATOM 1365 O O . GLU A 1 182 ? -8.306 0.926 8.190 1.00 95.88 182 GLU A O 1
ATOM 1370 N N . LYS A 1 183 ? -10.246 0.975 7.057 1.00 94.31 183 LYS A N 1
ATOM 1371 C CA . LYS A 1 183 ? -11.124 1.276 8.200 1.00 94.31 183 LYS A CA 1
ATOM 1372 C C . LYS A 1 183 ? -11.220 0.147 9.229 1.00 94.31 183 LYS A C 1
ATOM 1374 O O . LYS A 1 183 ? -11.591 0.416 10.369 1.00 94.31 183 LYS A O 1
ATOM 1379 N N . ASP A 1 184 ? -10.897 -1.082 8.832 1.00 96.62 184 ASP A N 1
ATOM 1380 C CA . ASP A 1 184 ? -10.890 -2.254 9.712 1.00 96.62 184 ASP A CA 1
ATOM 1381 C C . ASP A 1 184 ? -9.551 -2.387 10.456 1.00 96.62 184 ASP A C 1
ATOM 1383 O O . ASP A 1 184 ? -9.382 -3.269 11.298 1.00 96.62 184 ASP A O 1
ATOM 1387 N N . CYS A 1 185 ? -8.582 -1.512 10.164 1.00 97.31 185 CYS A N 1
ATOM 1388 C CA . CYS A 1 185 ? -7.291 -1.502 10.830 1.00 97.31 185 CYS A CA 1
ATOM 1389 C C . CYS A 1 185 ? -7.446 -1.326 12.345 1.00 97.31 185 CYS A C 1
ATOM 1391 O O . CYS A 1 185 ? -8.008 -0.351 12.838 1.00 97.31 185 CYS A O 1
ATOM 1393 N N . ILE A 1 186 ? -6.851 -2.254 13.094 1.00 96.88 186 ILE A N 1
ATOM 1394 C CA . ILE A 1 186 ? -6.803 -2.227 14.563 1.00 96.88 186 ILE A CA 1
ATOM 1395 C C . ILE A 1 186 ? -5.542 -1.542 15.113 1.00 96.88 186 ILE A C 1
ATOM 1397 O O . ILE A 1 186 ? -5.234 -1.671 16.293 1.00 96.88 186 ILE A O 1
ATOM 1401 N N . PHE A 1 187 ? -4.773 -0.857 14.261 1.00 97.06 187 PHE A N 1
ATOM 1402 C CA . PHE A 1 187 ? -3.560 -0.121 14.637 1.00 97.06 187 PHE A CA 1
ATOM 1403 C C . PHE A 1 187 ? -2.504 -0.964 15.385 1.00 97.06 187 PHE A C 1
ATOM 1405 O O . PHE A 1 187 ? -1.826 -0.469 16.281 1.00 97.06 187 PHE A O 1
ATOM 1412 N N . CYS A 1 188 ? -2.319 -2.234 15.003 1.00 97.00 188 CYS A N 1
ATOM 1413 C CA . CYS A 1 188 ? -1.362 -3.140 15.656 1.00 97.00 188 CYS A CA 1
ATOM 1414 C C . CYS A 1 188 ? 0.113 -2.914 15.270 1.00 97.00 188 CYS A C 1
ATOM 1416 O O . CYS A 1 188 ? 0.991 -3.548 15.847 1.00 97.00 188 CYS A O 1
ATOM 1418 N N . MET A 1 189 ? 0.390 -2.062 14.273 1.00 96.88 189 MET A N 1
ATOM 1419 C CA . MET A 1 189 ? 1.733 -1.741 13.748 1.00 96.88 189 MET A CA 1
ATOM 1420 C C . MET A 1 189 ? 2.513 -2.912 13.121 1.00 96.88 189 MET A C 1
ATOM 1422 O O . MET A 1 189 ? 3.649 -2.733 12.689 1.00 96.88 189 MET A O 1
ATOM 1426 N N . ALA A 1 190 ? 1.918 -4.103 13.000 1.00 98.00 190 ALA A N 1
ATOM 1427 C CA . ALA A 1 190 ? 2.606 -5.272 12.448 1.00 98.00 190 ALA A CA 1
ATOM 1428 C C . ALA A 1 190 ? 3.092 -5.036 11.008 1.00 98.00 190 ALA A C 1
ATOM 1430 O O . ALA A 1 190 ? 4.257 -5.272 10.704 1.00 98.00 190 ALA A O 1
ATOM 1431 N N . CYS A 1 191 ? 2.224 -4.509 10.140 1.00 98.06 191 CYS A N 1
ATOM 1432 C CA . CYS A 1 191 ? 2.544 -4.256 8.732 1.00 98.06 191 CYS A CA 1
ATOM 1433 C C . CYS A 1 191 ? 3.624 -3.178 8.518 1.00 98.06 191 CYS A C 1
ATOM 1435 O O . CYS A 1 191 ? 4.361 -3.276 7.541 1.00 98.06 191 CYS A O 1
ATOM 1437 N N . GLU A 1 192 ? 3.752 -2.203 9.425 1.00 97.19 192 GLU A N 1
ATOM 1438 C CA . GLU A 1 192 ? 4.836 -1.207 9.409 1.00 97.19 192 GLU A CA 1
ATOM 1439 C C . GLU A 1 192 ? 6.182 -1.885 9.700 1.00 97.19 192 GLU A C 1
ATOM 1441 O O . GLU A 1 192 ? 7.132 -1.738 8.937 1.00 97.19 192 GLU A O 1
ATOM 1446 N N . ASN A 1 193 ? 6.233 -2.745 10.720 1.00 97.31 193 ASN A N 1
ATOM 1447 C CA . ASN A 1 193 ? 7.473 -3.394 11.148 1.00 97.31 193 ASN A CA 1
ATOM 1448 C C . ASN A 1 193 ? 7.962 -4.503 10.204 1.00 97.31 193 ASN A C 1
ATOM 1450 O O . ASN A 1 193 ? 9.166 -4.674 10.041 1.00 97.31 193 ASN A O 1
ATOM 1454 N N . VAL A 1 194 ? 7.057 -5.272 9.587 1.00 98.06 194 VAL A N 1
ATOM 1455 C CA . VAL A 1 194 ? 7.453 -6.399 8.715 1.00 98.06 194 VAL A CA 1
ATOM 1456 C C . VAL A 1 194 ? 7.784 -5.976 7.285 1.00 98.06 194 VAL A C 1
ATOM 1458 O O . VAL A 1 194 ? 8.302 -6.786 6.525 1.00 98.06 194 VAL A O 1
ATOM 1461 N N . CYS A 1 195 ? 7.453 -4.746 6.881 1.00 97.94 195 CYS A N 1
ATOM 1462 C CA . CYS A 1 195 ? 7.653 -4.284 5.511 1.00 97.94 195 CYS A CA 1
ATOM 1463 C C . CYS A 1 195 ? 9.149 -4.042 5.233 1.00 97.94 195 CYS A C 1
ATOM 1465 O O . CYS A 1 195 ? 9.699 -3.082 5.775 1.00 97.94 195 CYS A O 1
ATOM 1467 N N . PRO A 1 196 ? 9.824 -4.815 4.356 1.00 96.69 196 PRO A N 1
ATOM 1468 C CA . PRO A 1 196 ? 11.270 -4.669 4.173 1.00 96.69 196 PRO A CA 1
ATOM 1469 C C . PRO A 1 196 ? 11.718 -3.273 3.705 1.00 96.69 196 PRO A C 1
ATOM 1471 O O . PRO A 1 196 ? 12.654 -2.738 4.293 1.00 96.69 196 PRO A O 1
ATOM 1474 N N . PRO A 1 197 ? 11.065 -2.623 2.714 1.00 96.94 197 PRO A N 1
ATOM 1475 C CA . PRO A 1 197 ? 11.426 -1.259 2.338 1.00 96.94 197 PRO A CA 1
ATOM 1476 C C . PRO A 1 197 ? 10.750 -0.193 3.217 1.00 96.94 197 PRO A C 1
ATOM 1478 O O . PRO A 1 197 ? 10.827 0.985 2.884 1.00 96.94 197 PRO A O 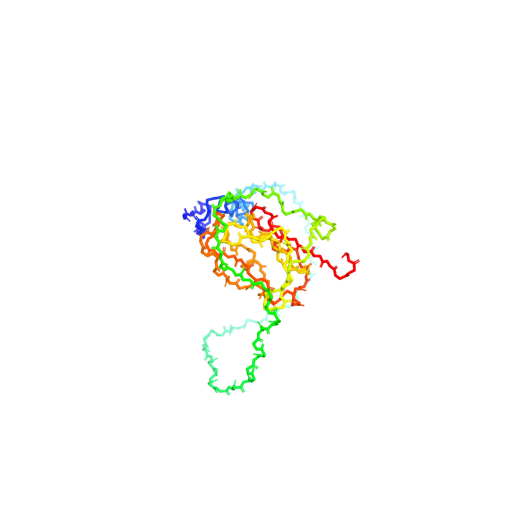1
ATOM 1481 N N . GLN A 1 198 ? 10.052 -0.589 4.292 1.00 97.75 198 GLN A N 1
ATOM 1482 C CA . GLN A 1 198 ? 9.349 0.319 5.205 1.00 97.75 198 GLN A CA 1
ATOM 1483 C C . GLN A 1 198 ? 8.433 1.304 4.451 1.00 97.75 198 GLN A C 1
ATOM 1485 O O . GLN A 1 198 ? 8.448 2.509 4.685 1.00 97.75 198 GLN A O 1
ATOM 1490 N N . CYS A 1 199 ? 7.653 0.793 3.490 1.00 98.12 199 CYS A N 1
ATOM 1491 C CA . CYS A 1 199 ? 6.756 1.601 2.656 1.00 98.12 199 CYS A CA 1
ATOM 1492 C C . CYS A 1 199 ? 5.351 1.769 3.249 1.00 98.12 199 CYS A C 1
ATOM 1494 O O . CYS A 1 199 ? 4.498 2.373 2.605 1.00 98.12 199 CYS A O 1
ATOM 1496 N N . VAL A 1 200 ? 5.086 1.193 4.425 1.00 98.31 200 VAL A N 1
ATOM 1497 C CA . VAL A 1 200 ? 3.791 1.252 5.113 1.00 98.31 200 VAL A CA 1
ATOM 1498 C C . VAL A 1 200 ? 3.909 2.191 6.304 1.00 98.31 200 VAL A C 1
ATOM 1500 O O . VAL A 1 200 ? 4.842 2.050 7.089 1.00 98.31 200 VAL A O 1
ATOM 1503 N N . LYS A 1 201 ? 2.952 3.105 6.472 1.00 97.75 201 LYS A N 1
ATOM 1504 C CA . LYS A 1 201 ? 2.826 3.927 7.681 1.00 97.75 201 LYS A CA 1
ATOM 1505 C C . LYS A 1 201 ? 1.402 3.897 8.198 1.00 97.75 201 LYS A C 1
ATOM 1507 O O . LYS A 1 201 ? 0.459 4.118 7.433 1.00 97.75 201 LYS A O 1
ATOM 1512 N N . ILE A 1 202 ? 1.253 3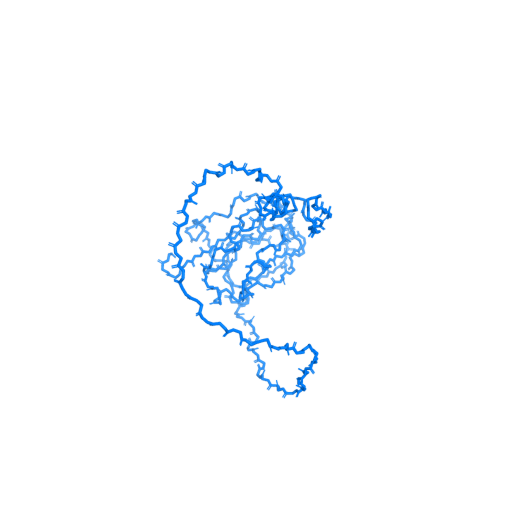.650 9.494 1.00 97.44 202 ILE A N 1
ATOM 1513 C CA . ILE A 1 202 ? -0.047 3.666 10.158 1.00 97.44 202 ILE A CA 1
ATOM 1514 C C . ILE A 1 202 ? -0.209 4.963 10.949 1.00 97.44 202 ILE A C 1
ATOM 1516 O O . ILE A 1 202 ? 0.681 5.368 11.692 1.00 97.44 202 ILE A O 1
ATOM 1520 N N . PHE A 1 203 ? -1.375 5.590 10.821 1.00 95.44 203 PHE A N 1
ATOM 1521 C CA . PHE A 1 203 ? -1.747 6.778 11.582 1.00 95.44 203 PHE A CA 1
ATOM 1522 C C . PHE A 1 203 ? -2.982 6.484 12.418 1.00 95.44 203 PHE A C 1
ATOM 1524 O O . PHE A 1 203 ? -4.033 6.128 11.885 1.00 95.44 203 PHE A O 1
ATOM 1531 N N . GLN A 1 204 ? -2.863 6.655 13.729 1.00 91.62 204 GLN A N 1
ATOM 1532 C CA . GLN A 1 204 ? -3.991 6.481 14.636 1.00 91.62 204 GLN A CA 1
ATOM 1533 C C . GLN A 1 204 ? -4.981 7.643 14.512 1.00 91.62 204 GLN A C 1
ATOM 1535 O O . GLN A 1 204 ? -4.618 8.769 14.168 1.00 91.62 204 GLN A O 1
ATOM 1540 N N . LYS A 1 205 ? -6.252 7.379 14.829 1.00 79.81 205 LYS A N 1
ATOM 1541 C CA . LYS A 1 205 ? -7.281 8.423 14.902 1.00 79.81 205 LYS A CA 1
ATOM 1542 C C . LYS A 1 205 ? -6.870 9.461 15.951 1.00 79.81 205 LYS A C 1
ATOM 1544 O O . LYS A 1 205 ? -6.819 9.146 17.136 1.00 79.81 205 LYS A O 1
ATOM 1549 N N . 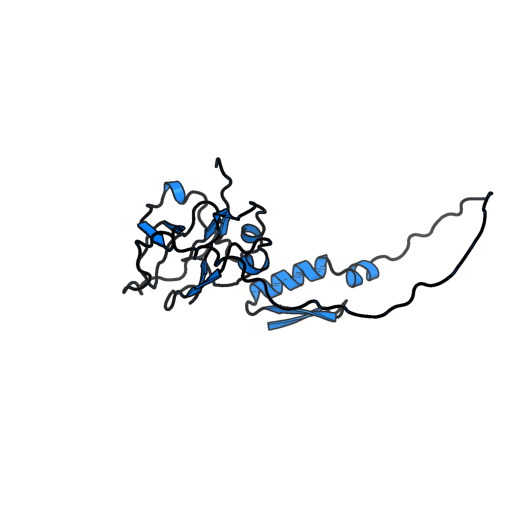GLY A 1 206 ? -6.585 10.684 15.501 1.00 67.75 206 GLY A N 1
ATOM 1550 C CA . GLY A 1 206 ? -6.139 11.795 16.350 1.00 67.75 206 GLY A CA 1
ATOM 1551 C C . GLY A 1 206 ? -4.665 12.191 16.200 1.00 67.75 206 GLY A C 1
ATOM 1552 O O . GLY A 1 206 ? -4.241 13.094 16.918 1.00 67.75 206 GLY A O 1
ATOM 1553 N N . GLN A 1 207 ? -3.914 11.551 15.291 1.00 57.69 207 GLN A N 1
ATOM 1554 C CA . GLN A 1 207 ? -2.569 11.962 14.859 1.00 57.69 207 GLN A CA 1
ATOM 1555 C C . GLN A 1 207 ? -2.568 12.633 13.481 1.00 57.69 207 GLN A C 1
ATOM 1557 O O . GLN A 1 207 ? -3.275 12.150 12.558 1.00 57.69 207 GLN A O 1
#

InterPro domains:
  IPR017896 4Fe-4S ferredoxin-type, iron-sulphur binding domain [PF13237] (141-196)
  IPR017896 4Fe-4S ferredoxin-type, iron-sulphur binding domain [PS51379] (138-167)
  IPR017896 4Fe-4S ferredoxin-type, iron-sulphur binding domain [PS51379] (175-205)
  IPR017900 4Fe-4S ferredoxin, iron-sulphur binding, conserved site [PS00198] (185-196)
  IPR050572 Iron-Sulfur Ferredoxin [PTHR43687] (129-205)

Foldseek 3Di:
DWDADPQPRDIDDAPDPVLSVVVVVVCCVPVPSNVVVVDDDDDDDDDDDDDDDDDDDDDDDDDDDDDDDDDDDDPDDDDPDLQDDDDDDLDADPQVAAQDFDDADPCQVVVWDFPGDGSNWTFTDDPGPLAAGAWIHDQKIFGPSHAQPRCQLQVQQPQRQWDWDARCSHNRYRIDTDRSNSVSDPPPCRSQVSRPRSRIDGDDDPD

pLDDT: mean 82.98, std 21.14, range [31.2, 98.5]

Radius of gyration: 25.74 Å; chains: 1; bounding box: 52×62×76 Å